Protein AF-A0AA89AII4-F1 (afdb_monomer)

Solvent-accessible surface area (backbone atoms only — not comparable to full-atom values): 14229 Å² total; per-residue (Å²): 102,43,42,34,45,58,37,75,62,82,71,97,78,81,90,81,80,82,91,72,95,64,77,83,73,78,75,74,77,87,68,91,60,64,77,44,72,48,79,69,34,55,84,73,70,42,56,40,96,86,67,45,64,44,38,34,29,67,40,80,26,40,77,88,17,49,90,48,82,46,78,38,48,63,47,74,45,65,25,46,35,76,43,3,33,46,22,65,76,39,39,65,65,54,46,71,75,44,61,89,79,38,50,67,50,63,44,58,37,70,23,85,80,54,75,61,58,55,55,51,48,57,60,55,71,69,54,74,53,77,89,72,35,90,80,46,59,63,62,50,39,75,77,33,64,88,71,52,52,76,76,71,44,46,66,52,39,51,45,51,50,53,50,53,53,53,55,56,71,74,53,88,52,88,88,59,67,41,85,43,70,42,52,70,72,74,41,50,79,77,37,67,53,32,18,36,72,87,61,13,68,51,65,88,92,35,22,54,46,57,39,50,52,28,40,73,72,68,74,39,77,36,75,47,66,53,79,87,50,73,54,63,35,94,67,99

Foldseek 3Di:
DKEKAADDDPDPDPPDDDDDPDPPPPPRDPDPFDKDFDPCCVVVVDADLLRHGDIYGDDAYDDVCRVPIDIEAEEEQEDFACSLLVQVVCQVVVVVVDDPRYQYDYGGFNHDDDVLVVVVVVVCVPQDDPVRDVPCLSVCCVPDVVPDDPVRQVSLLVVVVVVVVVVVVVPDDQLDADDAELAPDTPLSVDPLCQDDDQHDDDPNDGNVRQCVCSSVVVHGHHDHDPVDSHHDHGD

Radius of gyration: 24.61 Å; Cα contacts (8 Å, |Δi|>4): 311; chains: 1; bounding box: 71×41×62 Å

InterPro domains:
  IPR004963 Pectinacetylesterase/NOTUM [PF03283] (27-74)
  IPR004963 Pectinacetylesterase/NOTUM [PF03283] (75-112)
  IPR004963 Pectinacetylesterase/NOTUM [PF03283] (122-235)
  IPR004963 Pectinacetylesterase/NOTUM [PTHR21562] (122-235)

Organism: NCBI:txid1293975

pLDDT: mean 78.33, std 16.73, range [32.94, 96.81]

Secondary structure (DSSP, 8-state):
-EEEE--B---S--------------------PPEEE-TTTGGGT---TTSPPPEEEE---BGGGTT--EEE-EEEEEEETHHHHHHHHTHHHHHHTS-TTSEEEEEEES----HHHHHHHHHHHTPPPGGG-TTSHHHHHHH-GGG--HHHHHHHHHHHHHHHHHHHHT---TT--EEE--B--S-GGGSHHHHSSSSS--BTTB-HHHHHHHHHTTS---EEE--S-SS-B---

Structure (mmCIF, N/CA/C/O backbone):
data_AF-A0AA89AII4-F1
#
_entry.id   AF-A0AA89AII4-F1
#
loop_
_atom_site.group_PDB
_atom_site.id
_atom_site.type_symbol
_atom_site.label_atom_id
_atom_site.label_alt_id
_atom_site.label_comp_id
_atom_site.label_asym_id
_atom_site.label_entity_id
_atom_site.label_seq_id
_atom_site.pdbx_PDB_ins_code
_atom_site.Cartn_x
_atom_site.Cartn_y
_atom_site.Cartn_z
_atom_site.occupancy
_atom_site.B_iso_or_equiv
_atom_site.auth_seq_id
_atom_site.auth_comp_id
_atom_site.auth_asym_id
_atom_site.auth_atom_id
_atom_site.pdbx_PDB_model_num
ATOM 1 N N . MET A 1 1 ? -5.845 -1.791 16.732 1.00 54.03 1 MET A N 1
ATOM 2 C CA . MET A 1 1 ? -6.069 -1.253 18.090 1.00 54.03 1 MET A CA 1
ATOM 3 C C . MET A 1 1 ? -7.560 -1.360 18.367 1.00 54.03 1 MET A C 1
ATOM 5 O O . MET A 1 1 ? -8.333 -1.111 17.454 1.00 54.03 1 MET A O 1
ATOM 9 N N . ILE A 1 2 ? -7.981 -1.795 19.556 1.00 59.47 2 ILE A N 1
ATOM 10 C CA . ILE A 1 2 ? -9.413 -1.839 19.917 1.00 59.47 2 ILE A CA 1
ATOM 11 C C . ILE A 1 2 ? -9.717 -0.599 20.759 1.00 59.47 2 ILE A C 1
ATOM 13 O O . ILE A 1 2 ? -8.983 -0.320 21.704 1.00 59.47 2 ILE A O 1
ATOM 17 N N . ARG A 1 3 ? -10.769 0.163 20.439 1.00 60.81 3 ARG A N 1
ATOM 18 C CA . ARG A 1 3 ? -11.169 1.332 21.246 1.00 60.81 3 ARG A CA 1
ATOM 19 C C . ARG A 1 3 ? -12.508 1.063 21.920 1.00 60.81 3 ARG A C 1
ATOM 21 O O . ARG A 1 3 ? -13.511 0.848 21.250 1.00 60.81 3 ARG A O 1
ATOM 28 N N . MET A 1 4 ? -12.519 1.090 23.245 1.00 63.78 4 MET A N 1
ATOM 29 C CA . MET A 1 4 ? -13.716 0.979 24.070 1.00 63.78 4 MET A CA 1
ATOM 30 C C . MET A 1 4 ? -14.056 2.350 24.642 1.00 63.78 4 MET A C 1
ATOM 32 O O . MET A 1 4 ? -13.222 2.961 25.310 1.00 63.78 4 MET A O 1
ATOM 36 N N . SER A 1 5 ? -15.255 2.841 24.346 1.00 61.94 5 SER A N 1
ATOM 37 C CA . SER A 1 5 ? -15.685 4.189 24.732 1.00 61.94 5 SER A CA 1
ATOM 38 C C . SER A 1 5 ? -16.737 4.164 25.831 1.00 61.94 5 SER A C 1
ATOM 40 O O . SER A 1 5 ? -17.567 3.252 25.899 1.00 61.94 5 SER A O 1
ATOM 42 N N . ARG A 1 6 ? -16.731 5.216 26.654 1.00 66.50 6 ARG A N 1
ATOM 43 C CA . ARG A 1 6 ? -17.695 5.417 27.731 1.00 66.50 6 ARG A CA 1
ATOM 44 C C . ARG A 1 6 ? -19.099 5.646 27.181 1.00 66.50 6 ARG A C 1
ATOM 46 O O . ARG A 1 6 ? -19.320 6.510 26.338 1.00 66.50 6 ARG A O 1
ATOM 53 N N . MET A 1 7 ? -20.064 4.910 27.725 1.00 57.38 7 MET A N 1
ATOM 54 C CA . MET A 1 7 ? -21.482 5.236 27.596 1.00 57.38 7 MET A CA 1
ATOM 55 C C . MET A 1 7 ? -21.937 6.055 28.800 1.00 57.38 7 MET A C 1
ATOM 57 O O . MET A 1 7 ? -21.691 5.678 29.949 1.00 57.38 7 MET A O 1
ATOM 61 N N . ILE A 1 8 ? -22.604 7.174 28.518 1.00 56.44 8 ILE A N 1
ATOM 62 C CA . ILE A 1 8 ? -23.250 8.036 29.506 1.00 56.44 8 ILE A CA 1
ATOM 63 C C . ILE A 1 8 ? -24.747 8.020 29.189 1.00 56.44 8 ILE A C 1
ATOM 65 O O . ILE A 1 8 ? -25.160 8.463 28.119 1.00 56.44 8 ILE A O 1
ATOM 69 N N . SER A 1 9 ? -25.551 7.469 30.101 1.00 45.78 9 SER A N 1
ATOM 70 C CA . SER A 1 9 ? -27.016 7.537 30.023 1.00 45.78 9 SER A CA 1
ATOM 71 C C . SER A 1 9 ? -27.452 8.976 30.333 1.00 45.78 9 SER A C 1
ATOM 73 O O . SER A 1 9 ? -27.008 9.514 31.355 1.00 45.78 9 SER A O 1
ATOM 75 N N . PRO A 1 10 ? -28.275 9.641 29.499 1.00 45.03 10 PRO A N 1
ATOM 76 C CA . PRO A 1 10 ? -28.891 10.896 29.898 1.00 45.03 10 PRO A CA 1
ATOM 77 C C . PRO A 1 10 ? -29.853 10.586 31.047 1.00 45.03 10 PRO A C 1
ATOM 79 O O . PRO A 1 10 ? -30.837 9.868 30.877 1.00 45.03 10 PRO A O 1
ATOM 82 N N . THR A 1 11 ? -29.545 11.082 32.243 1.00 39.62 11 THR A N 1
ATOM 83 C CA . THR A 1 11 ? -30.378 10.840 33.417 1.00 39.62 11 THR A CA 1
ATOM 84 C C . THR A 1 11 ? -31.777 11.421 33.210 1.00 39.62 11 THR A C 1
ATOM 86 O O . THR A 1 11 ? -31.970 12.525 32.697 1.00 39.62 11 THR A O 1
ATOM 89 N N . LEU A 1 12 ? -32.762 10.623 33.613 1.00 37.50 12 LEU A N 1
ATOM 90 C CA . LEU A 1 12 ? -34.201 10.857 33.590 1.00 37.50 12 LEU A CA 1
ATOM 91 C C . LEU A 1 12 ? -34.579 12.111 34.412 1.00 37.50 12 LEU A C 1
ATOM 93 O O . LEU A 1 12 ? -35.017 12.008 35.552 1.00 37.50 12 LEU A O 1
ATOM 97 N N . GLY A 1 13 ? -34.359 13.306 33.858 1.00 37.72 13 GLY A N 1
ATOM 98 C CA . GLY A 1 13 ? -34.607 14.583 34.546 1.00 37.72 13 GLY A CA 1
ATOM 99 C C . GLY A 1 13 ? -35.016 15.755 33.647 1.00 37.72 13 GLY A C 1
ATOM 100 O O . GLY A 1 13 ? -35.215 16.858 34.145 1.00 37.72 13 GLY A O 1
ATOM 101 N N . GLN A 1 14 ? -35.178 15.549 32.337 1.00 39.12 14 GLN A N 1
ATOM 102 C CA . GLN A 1 14 ? -35.632 16.580 31.392 1.00 39.12 14 GLN A CA 1
ATOM 103 C C . GLN A 1 14 ? -36.792 16.048 30.540 1.00 39.12 14 GLN A C 1
ATOM 105 O O . GLN A 1 14 ? -36.653 15.811 29.347 1.00 39.12 14 GLN A O 1
ATOM 110 N N . CYS A 1 15 ? -37.951 15.818 31.163 1.00 36.97 15 CYS A N 1
ATOM 111 C CA . CYS A 1 15 ? -39.157 15.342 30.469 1.00 36.97 15 CYS A CA 1
ATOM 112 C C . CYS A 1 15 ? -40.257 16.408 30.336 1.00 36.97 15 CYS A C 1
ATOM 114 O O . CYS A 1 15 ? -41.435 16.086 30.223 1.00 36.97 15 CYS A O 1
ATOM 116 N N . LEU A 1 16 ? -39.899 17.693 30.317 1.00 39.38 16 LEU A N 1
ATOM 117 C CA . LEU A 1 16 ? -40.853 18.767 30.035 1.00 39.38 16 LEU A CA 1
ATOM 118 C C . LEU A 1 16 ? -40.240 19.793 29.081 1.00 39.38 16 LEU A C 1
ATOM 120 O O . LEU A 1 16 ? -39.782 20.841 29.514 1.00 39.38 16 LEU A O 1
ATOM 124 N N . CYS A 1 17 ? -40.208 19.459 27.787 1.00 35.62 17 CYS A N 1
ATOM 125 C CA . CYS A 1 17 ? -40.693 20.328 26.703 1.00 35.62 17 CYS A CA 1
ATOM 126 C C . CYS A 1 17 ? -40.377 19.739 25.316 1.00 35.62 17 CYS A C 1
ATOM 128 O O . CYS A 1 17 ? -39.283 19.868 24.788 1.00 35.62 17 CYS A O 1
ATOM 130 N N . LYS A 1 18 ? -41.401 19.093 24.751 1.00 36.19 18 LYS A N 1
ATOM 131 C CA . LYS A 1 18 ? -41.869 19.172 23.357 1.00 36.19 18 LYS A CA 1
ATOM 132 C C . LYS A 1 18 ? -40.838 19.342 22.216 1.00 36.19 18 LYS A C 1
ATOM 134 O O . LYS A 1 18 ? -40.298 20.414 21.991 1.00 36.19 18 LYS A O 1
ATOM 139 N N . LEU A 1 19 ? -40.854 18.328 21.345 1.00 42.50 19 LEU A N 1
ATOM 140 C CA . LEU A 1 19 ? -41.038 18.476 19.893 1.00 42.50 19 LEU A CA 1
ATOM 141 C C . LEU A 1 19 ? -39.904 19.141 19.089 1.00 42.50 19 LEU A C 1
ATOM 143 O O . LEU A 1 19 ? -40.129 20.135 18.415 1.00 42.50 19 LEU A O 1
ATOM 147 N N . PHE A 1 20 ? -38.725 18.526 19.043 1.00 39.56 20 PHE A N 1
ATOM 148 C CA . PHE A 1 20 ? -37.855 18.612 17.866 1.00 39.56 20 PHE A CA 1
ATOM 149 C C . PHE A 1 20 ? -37.125 17.275 17.726 1.00 39.56 20 PHE A C 1
ATOM 151 O O . PHE A 1 20 ? -36.396 16.870 18.628 1.00 39.56 20 PHE A O 1
ATOM 158 N N . CYS A 1 21 ? -37.325 16.576 16.604 1.00 41.09 21 CYS A N 1
ATOM 159 C CA . CYS A 1 21 ? -36.449 15.494 16.154 1.00 41.09 21 CYS A CA 1
ATOM 160 C C . CYS A 1 21 ? -35.071 16.081 15.812 1.00 41.09 21 CYS A C 1
ATOM 162 O O . CYS A 1 21 ? -34.679 16.150 14.650 1.00 41.09 21 CYS A O 1
ATOM 164 N N . LEU A 1 22 ? -34.342 16.552 16.822 1.00 36.56 22 LEU A N 1
ATOM 165 C CA . LEU A 1 22 ? -32.918 16.773 16.706 1.00 36.56 22 LEU A CA 1
ATOM 166 C C . LEU A 1 22 ? -32.294 15.386 16.807 1.00 36.56 22 LEU A C 1
ATOM 168 O O . LEU A 1 22 ? -32.393 14.730 17.842 1.00 36.56 22 LEU A O 1
ATOM 172 N N . VAL A 1 23 ? -31.709 14.927 15.702 1.00 44.25 23 VAL A N 1
ATOM 173 C CA . VAL A 1 23 ? -30.738 13.834 15.692 1.00 44.25 23 VAL A CA 1
ATOM 174 C C . VAL A 1 23 ? -29.890 13.981 16.952 1.00 44.25 23 VAL A C 1
ATOM 176 O O . VAL A 1 23 ? -29.234 15.010 17.125 1.00 44.25 23 VAL A O 1
ATOM 179 N N . LEU A 1 24 ? -29.959 12.997 17.853 1.00 40.50 24 LEU A N 1
ATOM 180 C CA . LEU A 1 24 ? -29.038 12.887 18.974 1.00 40.50 24 LEU A CA 1
ATOM 181 C C . LEU A 1 24 ? -27.653 12.688 18.361 1.00 40.50 24 LEU A C 1
ATOM 183 O O . LEU A 1 24 ? -27.194 11.568 18.153 1.00 40.50 24 LEU A O 1
ATOM 187 N N . LEU A 1 25 ? -27.001 13.794 18.014 1.00 36.94 25 LEU A N 1
ATOM 188 C CA . LEU A 1 25 ? -25.566 13.839 17.865 1.00 36.94 25 LEU A CA 1
ATOM 189 C C . LEU A 1 25 ? -25.043 13.505 19.254 1.00 36.94 25 LEU A C 1
ATOM 191 O O . LEU A 1 25 ? -24.938 14.376 20.117 1.00 36.94 25 LEU A O 1
ATOM 195 N N . VAL A 1 26 ? -24.765 12.220 19.477 1.00 40.75 26 VAL A N 1
ATOM 196 C CA . VAL A 1 26 ? -23.847 11.794 20.523 1.00 40.75 26 VAL A CA 1
ATOM 197 C C . VAL A 1 26 ? -22.542 12.493 20.178 1.00 40.75 26 VAL A C 1
ATOM 199 O O . VAL A 1 26 ? -21.767 12.045 19.335 1.00 40.75 26 VAL A O 1
ATOM 202 N N . LYS A 1 27 ? -22.355 13.679 20.752 1.00 32.94 27 LYS A N 1
ATOM 203 C CA . LYS A 1 27 ? -21.089 14.382 20.715 1.00 32.94 27 LYS A CA 1
ATOM 204 C C . LYS A 1 27 ? -20.184 13.540 21.603 1.00 32.94 27 LYS A C 1
ATOM 206 O O . LYS A 1 27 ? -20.250 13.637 22.823 1.00 32.94 27 LYS A O 1
ATOM 211 N N . ALA A 1 28 ? -19.438 12.625 20.992 1.00 44.66 28 ALA A N 1
ATOM 212 C CA . ALA A 1 28 ? -18.358 11.950 21.681 1.00 44.66 28 ALA A CA 1
ATOM 213 C C . ALA A 1 28 ? -17.352 13.043 22.058 1.00 44.66 28 ALA A C 1
ATOM 215 O O . ALA A 1 28 ? -16.721 13.636 21.182 1.00 44.66 28 ALA A O 1
ATOM 216 N N . GLU A 1 29 ? -17.283 13.386 23.343 1.00 41.12 29 GLU A N 1
ATOM 217 C CA . GLU A 1 29 ? -16.149 14.134 23.873 1.00 41.12 29 GLU A CA 1
ATOM 218 C C . GLU A 1 29 ? -14.898 13.307 23.574 1.00 41.12 29 GLU A C 1
ATOM 220 O O . GLU A 1 29 ? -14.790 12.159 24.008 1.00 41.12 29 GLU A O 1
ATOM 225 N N . ASP A 1 30 ? -13.976 13.860 22.786 1.00 45.38 30 ASP A N 1
ATOM 226 C CA . ASP A 1 30 ? -12.679 13.237 22.533 1.00 45.38 30 ASP A CA 1
ATOM 227 C C . ASP A 1 30 ? -11.798 13.464 23.767 1.00 45.38 30 ASP A C 1
ATOM 229 O O . ASP A 1 30 ? -10.910 14.314 23.804 1.00 45.38 30 ASP A O 1
ATOM 233 N N . SER A 1 31 ? -12.124 12.756 24.847 1.00 56.16 31 SER A N 1
ATOM 234 C CA . SER A 1 31 ? -11.247 12.626 25.998 1.00 56.16 31 SER A CA 1
ATOM 235 C C . SER A 1 31 ? -10.065 11.745 25.585 1.00 56.16 31 SER A C 1
ATOM 237 O O . SER A 1 31 ? -10.226 10.663 25.013 1.00 56.16 31 SER A O 1
ATOM 239 N N . SER A 1 32 ? -8.842 12.212 25.842 1.00 63.03 32 SER A N 1
ATOM 240 C CA . SER A 1 32 ? -7.636 11.416 25.607 1.00 63.03 32 SER A CA 1
ATOM 241 C C . SER A 1 32 ? -7.615 10.234 26.581 1.00 63.03 32 SER A C 1
ATOM 243 O O . SER A 1 32 ? -7.208 10.376 27.731 1.00 63.03 32 SER A O 1
ATOM 245 N N . VAL A 1 33 ? -8.080 9.069 26.129 1.00 78.12 33 VAL A N 1
ATOM 246 C CA . VAL A 1 33 ? -8.038 7.810 26.885 1.00 78.12 33 VAL A CA 1
ATOM 247 C C . VAL A 1 33 ? -6.630 7.223 26.810 1.00 78.12 33 VAL A C 1
ATOM 249 O O . VAL A 1 33 ? -6.081 7.087 25.716 1.00 78.12 33 VAL A O 1
ATOM 252 N N . ASN A 1 34 ? -6.060 6.845 27.957 1.00 83.56 34 ASN A N 1
ATOM 253 C CA . ASN A 1 34 ? -4.750 6.197 27.995 1.00 83.56 34 ASN A CA 1
ATOM 254 C C . ASN A 1 34 ? -4.764 4.856 27.248 1.00 83.56 34 ASN A C 1
ATOM 256 O O . ASN A 1 34 ? -5.688 4.048 27.372 1.00 83.56 34 ASN A O 1
ATOM 260 N N . ILE A 1 35 ? -3.688 4.617 26.502 1.00 84.06 35 ILE A N 1
ATOM 261 C CA . ILE A 1 35 ? -3.432 3.350 25.829 1.00 84.06 35 ILE A CA 1
ATOM 262 C C . ILE A 1 35 ? -3.039 2.282 26.857 1.00 84.06 35 ILE A C 1
ATOM 264 O O . ILE A 1 35 ? -2.204 2.517 27.728 1.00 84.06 35 ILE A O 1
ATOM 268 N N . THR A 1 36 ? -3.637 1.099 26.752 1.00 89.25 36 THR A N 1
ATOM 269 C CA . THR A 1 36 ? -3.257 -0.089 27.521 1.00 89.25 36 THR A CA 1
ATOM 270 C C . THR A 1 36 ? -2.566 -1.069 26.585 1.00 89.25 36 THR A C 1
ATOM 272 O O . THR A 1 36 ? -3.164 -1.530 25.611 1.00 89.25 36 THR A O 1
ATOM 275 N N . ILE A 1 37 ? -1.295 -1.361 26.858 1.00 89.56 37 ILE A N 1
ATOM 276 C CA . ILE A 1 37 ? -0.501 -2.320 26.087 1.00 89.56 37 ILE A CA 1
ATOM 277 C C . ILE A 1 37 ? -0.871 -3.740 26.511 1.00 89.56 37 ILE A C 1
ATOM 279 O O . ILE A 1 37 ? -0.975 -4.028 27.701 1.00 89.56 37 ILE A O 1
ATOM 283 N N . VAL A 1 38 ? -1.049 -4.639 25.543 1.00 88.62 38 VAL A N 1
ATOM 284 C CA . VAL A 1 38 ? -1.237 -6.063 25.830 1.00 88.62 38 VAL A CA 1
ATOM 285 C C . VAL A 1 38 ? 0.131 -6.679 26.106 1.00 88.62 38 VAL A C 1
ATOM 287 O O . VAL A 1 38 ? 0.927 -6.919 25.194 1.00 88.62 38 VAL A O 1
ATOM 290 N N . GLU A 1 39 ? 0.419 -6.904 27.383 1.00 87.88 39 GLU A N 1
ATOM 291 C CA . GLU A 1 39 ? 1.671 -7.514 27.823 1.00 87.88 39 GLU A CA 1
ATOM 292 C C . GLU A 1 39 ? 1.860 -8.914 27.215 1.00 87.88 39 GLU A C 1
ATOM 294 O O . GLU A 1 39 ? 0.902 -9.640 26.955 1.00 87.88 39 GLU A O 1
ATOM 299 N N . ASN A 1 40 ? 3.117 -9.297 26.973 1.00 85.00 40 ASN A N 1
ATOM 300 C CA . ASN A 1 40 ? 3.534 -10.593 26.413 1.00 85.00 40 ASN A CA 1
ATOM 301 C C . ASN A 1 40 ? 3.056 -10.923 24.985 1.00 85.00 40 ASN A C 1
ATOM 303 O O . ASN A 1 40 ? 3.507 -11.916 24.416 1.00 85.00 40 ASN A O 1
ATOM 307 N N . ALA A 1 41 ? 2.237 -10.084 24.345 1.00 83.81 41 ALA A N 1
ATOM 308 C CA . ALA A 1 41 ? 1.764 -10.331 22.982 1.00 83.81 41 ALA A CA 1
ATOM 309 C C . ALA A 1 41 ? 2.911 -10.397 21.953 1.00 83.81 41 ALA A C 1
ATOM 311 O O . ALA A 1 41 ? 2.932 -11.277 21.091 1.00 83.81 41 ALA A O 1
ATOM 312 N N . VAL A 1 42 ? 3.927 -9.541 22.102 1.00 82.38 42 VAL A N 1
ATOM 313 C CA . VAL A 1 42 ? 5.117 -9.555 21.232 1.00 82.38 42 VAL A CA 1
ATOM 314 C C . VAL A 1 42 ? 5.904 -10.860 21.374 1.00 82.38 42 VAL A C 1
ATOM 316 O O . VAL A 1 42 ? 6.369 -11.397 20.373 1.00 82.38 42 VAL A O 1
ATOM 319 N N . ALA A 1 43 ? 5.997 -11.420 22.587 1.00 82.19 43 ALA A N 1
ATOM 320 C CA . ALA A 1 43 ? 6.658 -12.708 22.815 1.00 82.19 43 ALA A CA 1
ATOM 321 C C . ALA A 1 43 ? 5.931 -13.865 22.107 1.00 82.19 43 ALA A C 1
ATOM 323 O O . ALA A 1 43 ? 6.555 -14.854 21.737 1.00 82.19 43 ALA A O 1
ATOM 324 N N . THR A 1 44 ? 4.625 -13.717 21.863 1.00 81.62 44 THR A N 1
ATOM 325 C CA . THR A 1 44 ? 3.818 -14.656 21.066 1.00 81.62 44 THR A CA 1
ATOM 326 C C . THR A 1 44 ? 3.807 -14.345 19.562 1.00 81.62 44 THR A C 1
ATOM 328 O O . THR A 1 44 ? 3.119 -15.019 18.802 1.00 81.62 44 THR A O 1
ATOM 331 N N . GLY A 1 45 ? 4.563 -13.334 19.116 1.00 76.62 45 GLY A N 1
ATOM 332 C CA . GLY A 1 45 ? 4.665 -12.918 17.712 1.00 76.62 45 GLY A CA 1
ATOM 333 C C . GLY A 1 45 ? 3.561 -11.966 17.234 1.00 76.62 45 GLY A C 1
ATOM 334 O O . GLY A 1 45 ? 3.531 -11.612 16.057 1.00 76.62 45 GLY A O 1
ATOM 335 N N . ALA A 1 46 ? 2.663 -11.524 18.117 1.00 77.25 46 ALA A N 1
ATOM 336 C CA . ALA A 1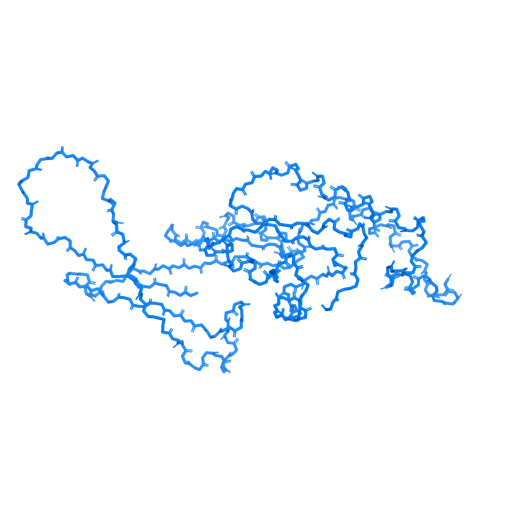 46 ? 1.606 -10.578 17.776 1.00 77.25 46 ALA A CA 1
ATOM 337 C C . ALA A 1 46 ? 2.117 -9.130 17.872 1.00 77.25 46 ALA A C 1
ATOM 339 O O . ALA A 1 46 ? 2.417 -8.636 18.960 1.00 77.25 46 ALA A O 1
ATOM 340 N N . VAL A 1 47 ? 2.183 -8.445 16.728 1.00 76.62 47 VAL A N 1
ATOM 341 C CA . VAL A 1 47 ? 2.592 -7.036 16.596 1.00 76.62 47 VAL A CA 1
ATOM 342 C C . VAL A 1 47 ? 1.646 -6.272 15.667 1.00 76.62 47 VAL A C 1
ATOM 344 O O . VAL A 1 47 ? 0.988 -6.855 14.805 1.00 76.62 47 VAL A O 1
ATOM 347 N N . CYS A 1 48 ? 1.570 -4.954 15.843 1.00 74.19 48 CYS A N 1
ATOM 348 C CA . CYS A 1 48 ? 0.916 -4.041 14.911 1.00 74.19 48 CYS A CA 1
ATOM 349 C C . CYS A 1 48 ? 1.711 -3.931 13.597 1.00 74.19 48 CYS A C 1
ATOM 351 O O . CYS A 1 48 ? 2.865 -4.345 13.504 1.00 74.19 48 CYS A O 1
ATOM 353 N N . LEU A 1 49 ? 1.112 -3.315 12.572 1.00 65.19 49 LEU A N 1
ATOM 354 C CA . LEU A 1 49 ? 1.751 -3.122 11.258 1.00 65.19 49 LEU A CA 1
ATOM 355 C C . LEU A 1 49 ? 3.026 -2.263 11.307 1.00 65.19 49 LEU A C 1
ATOM 357 O O . LEU A 1 49 ? 3.821 -2.306 10.374 1.00 65.19 49 LEU A O 1
ATOM 361 N N . ASP A 1 50 ? 3.218 -1.472 12.360 1.00 67.12 50 ASP A N 1
ATOM 362 C CA . ASP A 1 50 ? 4.427 -0.682 12.618 1.00 67.12 50 ASP A CA 1
ATOM 363 C C . ASP A 1 50 ? 5.427 -1.394 13.551 1.00 67.12 50 ASP A C 1
ATOM 365 O O . ASP A 1 50 ? 6.419 -0.798 13.962 1.00 67.12 50 ASP A O 1
ATOM 369 N N . GLY A 1 51 ? 5.167 -2.658 13.899 1.00 71.25 51 GLY A N 1
ATOM 370 C CA . GLY A 1 51 ? 5.990 -3.463 14.801 1.00 71.25 51 GLY A CA 1
ATOM 371 C C . GLY A 1 51 ? 5.759 -3.196 16.291 1.00 71.25 51 GLY A C 1
ATOM 372 O O . GLY A 1 51 ? 6.374 -3.864 17.122 1.00 71.25 51 GLY A O 1
ATOM 373 N N . THR A 1 52 ? 4.884 -2.257 16.663 1.00 80.06 52 THR A N 1
ATOM 374 C CA . THR A 1 52 ? 4.582 -1.981 18.075 1.00 80.06 52 THR A CA 1
ATOM 375 C C . THR A 1 52 ? 3.692 -3.071 18.695 1.00 80.06 52 THR A C 1
ATOM 377 O O . THR A 1 52 ? 2.982 -3.777 17.972 1.00 80.06 52 THR A O 1
ATOM 380 N N . PRO A 1 53 ? 3.698 -3.248 20.032 1.00 85.75 53 PRO A N 1
ATOM 381 C CA . PRO A 1 53 ? 2.785 -4.173 20.696 1.00 85.75 53 PRO A CA 1
ATOM 382 C C . PRO A 1 53 ? 1.307 -3.845 20.415 1.00 85.75 53 PRO A C 1
ATOM 384 O O . PRO A 1 53 ? 0.944 -2.668 20.322 1.00 85.75 53 PRO A O 1
ATOM 387 N N . PRO A 1 54 ? 0.420 -4.852 20.334 1.00 84.56 54 PRO A N 1
ATOM 388 C CA . PRO A 1 54 ? -1.010 -4.603 20.277 1.00 84.56 54 PRO A CA 1
ATOM 389 C C . PRO A 1 54 ? -1.485 -3.926 21.564 1.00 84.56 54 PRO A C 1
ATOM 391 O O . PRO A 1 54 ? -0.984 -4.175 22.662 1.00 84.56 54 PRO A O 1
ATOM 394 N N . ALA A 1 55 ? -2.477 -3.058 21.413 1.00 86.62 55 ALA A N 1
ATOM 395 C CA . ALA A 1 55 ? -2.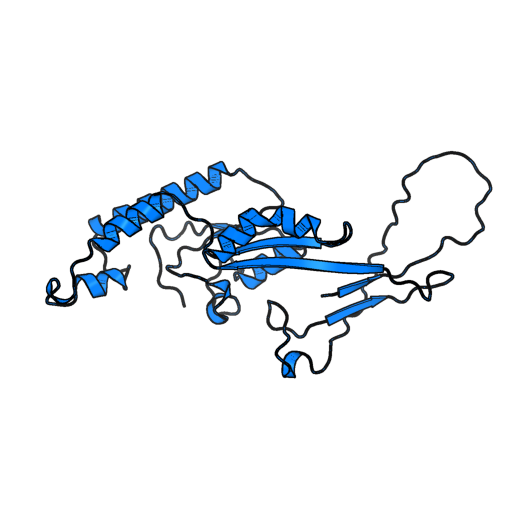980 -2.228 22.490 1.00 86.62 55 ALA A CA 1
ATOM 396 C C . ALA A 1 55 ? -4.462 -1.897 22.302 1.00 86.62 55 ALA A C 1
ATOM 398 O O . ALA A 1 55 ? -5.008 -1.982 21.190 1.00 86.62 55 ALA A O 1
ATOM 399 N N . TYR A 1 56 ? -5.099 -1.483 23.392 1.00 84.94 56 TYR A N 1
ATOM 400 C CA . TYR A 1 56 ? -6.472 -1.004 23.395 1.00 84.94 56 TYR A CA 1
ATOM 401 C C . TYR A 1 56 ? -6.625 0.268 24.225 1.00 84.94 56 TYR A C 1
ATOM 403 O O . TYR A 1 56 ? -5.853 0.540 25.140 1.00 84.94 56 TYR A O 1
ATOM 411 N N . HIS A 1 57 ? -7.630 1.065 23.886 1.00 83.56 57 HIS A N 1
ATOM 412 C CA . HIS A 1 57 ? -8.072 2.191 24.704 1.00 83.56 57 HIS A CA 1
ATOM 413 C C . HIS A 1 57 ? -9.306 1.735 25.475 1.00 83.56 57 HIS A C 1
ATOM 415 O O . HIS A 1 57 ? -10.224 1.186 24.863 1.00 83.56 57 HIS A O 1
ATOM 421 N N . PHE A 1 58 ? -9.338 1.956 26.788 1.00 84.75 58 PHE A N 1
ATOM 422 C CA . PHE A 1 58 ? -10.473 1.581 27.627 1.00 84.75 58 PHE A CA 1
ATOM 423 C C . PHE A 1 58 ? -10.957 2.760 28.457 1.00 84.75 58 PHE A C 1
ATOM 425 O O . PHE A 1 58 ? -10.265 3.215 29.365 1.00 84.75 58 PHE A O 1
ATOM 432 N N . ASP A 1 59 ? -12.157 3.234 28.137 1.00 83.19 59 ASP A N 1
ATOM 433 C CA . ASP A 1 59 ? -12.851 4.265 28.897 1.00 83.19 59 ASP A CA 1
ATOM 434 C C . ASP A 1 59 ? -14.077 3.672 29.598 1.00 83.19 59 ASP A C 1
ATOM 436 O O . ASP A 1 59 ? -14.985 3.131 28.958 1.00 83.19 59 ASP A O 1
ATOM 440 N N . LYS A 1 60 ? -14.082 3.729 30.932 1.00 81.88 60 LYS A N 1
ATOM 441 C CA . LYS A 1 60 ? -15.074 3.029 31.750 1.00 81.88 60 LYS A CA 1
ATOM 442 C C . LYS A 1 60 ? -16.422 3.757 31.711 1.00 81.88 60 LYS A C 1
ATOM 444 O O . LYS A 1 60 ? -16.514 4.951 31.997 1.00 81.88 60 LYS A O 1
ATOM 449 N N . GLY A 1 61 ? -17.483 3.001 31.420 1.00 78.81 61 GLY A N 1
ATOM 450 C CA . GLY A 1 61 ? -18.878 3.447 31.492 1.00 78.81 61 GLY A CA 1
ATOM 451 C C . GLY A 1 61 ? -19.273 4.025 32.858 1.00 78.81 61 GLY A C 1
ATOM 452 O O . GLY A 1 61 ? -18.670 3.698 33.882 1.00 78.81 61 GLY A O 1
ATOM 453 N N . ALA A 1 62 ? -20.314 4.864 32.894 1.00 79.19 62 ALA A N 1
ATOM 454 C CA . ALA A 1 62 ? -20.881 5.389 34.142 1.00 79.19 62 ALA A CA 1
ATOM 455 C C . ALA A 1 62 ? -22.418 5.348 34.149 1.00 79.19 62 ALA A C 1
ATOM 457 O O . ALA A 1 62 ? -23.049 5.291 33.093 1.00 79.19 62 ALA A O 1
ATOM 458 N N . GLY A 1 63 ? -23.015 5.390 35.346 1.00 84.94 63 GLY A N 1
ATOM 459 C CA . GLY A 1 63 ? -24.464 5.244 35.527 1.00 84.94 63 GLY A CA 1
ATOM 460 C C . GLY A 1 63 ? -24.957 3.900 34.987 1.00 84.94 63 GLY A C 1
ATOM 461 O O . GLY A 1 63 ? -24.287 2.882 35.159 1.00 84.94 63 GLY A O 1
ATOM 462 N N . ASP A 1 64 ? -26.073 3.911 34.261 1.00 78.56 64 ASP A N 1
ATOM 463 C CA . ASP A 1 64 ? -26.648 2.708 33.633 1.00 78.56 64 ASP A CA 1
ATOM 464 C C . ASP A 1 64 ? -25.711 2.065 32.592 1.00 78.56 64 ASP A C 1
ATOM 466 O O . ASP A 1 64 ? -25.831 0.885 32.269 1.00 78.56 64 ASP A O 1
ATOM 470 N N . GLY A 1 65 ? -24.741 2.829 32.075 1.00 73.12 65 GLY A N 1
ATOM 471 C CA . GLY A 1 65 ? -23.725 2.356 31.138 1.00 73.12 65 GLY A CA 1
ATOM 472 C C . GLY A 1 65 ? -22.516 1.686 31.796 1.00 73.12 65 GLY A C 1
ATOM 473 O O . GLY A 1 65 ? -21.609 1.280 31.078 1.00 73.12 65 GLY A O 1
ATOM 474 N N . ALA A 1 66 ? -22.457 1.568 33.130 1.00 81.62 66 ALA A N 1
ATOM 475 C CA . ALA A 1 66 ? -21.270 1.083 33.849 1.00 81.62 66 ALA A CA 1
ATOM 476 C C . ALA A 1 66 ? -20.842 -0.352 33.488 1.00 81.62 66 ALA A C 1
ATOM 478 O O . ALA A 1 66 ? -19.655 -0.667 33.563 1.00 81.62 66 ALA A O 1
ATOM 479 N N . ASN A 1 67 ? -21.796 -1.192 33.073 1.00 79.62 67 ASN 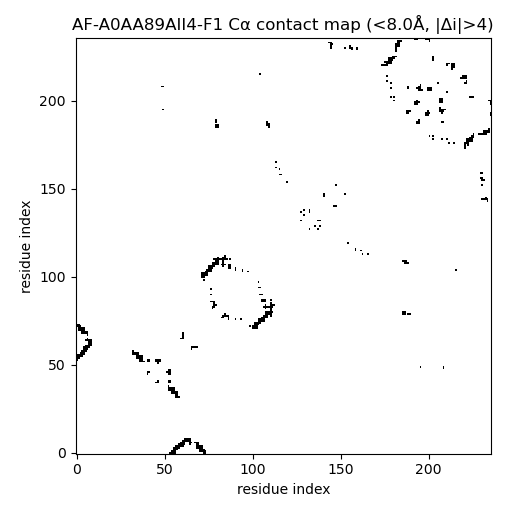A N 1
ATOM 480 C CA . ASN A 1 67 ? -21.566 -2.584 32.667 1.00 79.62 67 ASN A CA 1
ATOM 481 C C . ASN A 1 67 ? -21.755 -2.808 31.158 1.00 79.62 67 ASN A C 1
ATOM 483 O O . ASN A 1 67 ? -21.800 -3.949 30.700 1.00 79.62 67 ASN A O 1
ATOM 487 N N . SER A 1 68 ? -21.868 -1.728 30.387 1.00 74.31 68 SER A N 1
ATOM 488 C CA . SER A 1 68 ? -22.125 -1.766 28.951 1.00 74.31 68 SER A CA 1
ATOM 489 C C . SER A 1 68 ? -20.889 -1.275 28.196 1.00 74.31 68 SER A C 1
ATOM 491 O O . SER A 1 68 ? -20.201 -0.356 28.637 1.00 74.31 68 SER A O 1
ATOM 493 N N . TRP A 1 69 ? -20.607 -1.876 27.039 1.00 73.44 69 TRP A N 1
ATOM 494 C CA . TRP A 1 69 ? -19.356 -1.669 26.308 1.00 73.44 69 TRP A CA 1
ATOM 495 C C . TRP A 1 69 ? -19.652 -1.196 24.885 1.00 73.44 69 TRP A C 1
ATOM 497 O O . TRP A 1 69 ? -20.375 -1.870 24.153 1.00 73.44 69 TRP A O 1
ATOM 507 N N . LEU A 1 70 ? -19.079 -0.062 24.474 1.00 71.62 70 LEU A N 1
ATOM 508 C CA . LEU A 1 70 ? -19.064 0.345 23.070 1.00 71.62 70 LEU A CA 1
ATOM 509 C C . LEU A 1 70 ? -17.719 -0.054 22.470 1.00 71.62 70 LEU A C 1
ATOM 511 O O . LEU A 1 70 ? -16.708 0.586 22.750 1.00 71.62 70 LEU A O 1
ATOM 515 N N . VAL A 1 71 ? -17.709 -1.122 21.674 1.00 76.69 71 VAL A N 1
ATOM 516 C CA . VAL A 1 71 ? -16.494 -1.635 21.031 1.00 76.69 71 VAL A CA 1
ATOM 517 C C . VAL A 1 71 ? -16.369 -1.047 19.630 1.00 76.69 71 VAL A C 1
ATOM 519 O O . VAL A 1 71 ? -17.191 -1.316 18.756 1.00 76.69 71 VAL A O 1
ATOM 522 N N . HIS A 1 72 ? -15.311 -0.275 19.402 1.00 76.94 72 HIS A N 1
ATOM 523 C CA . HIS A 1 72 ? -14.909 0.163 18.073 1.00 76.94 72 HIS A CA 1
ATOM 524 C C . HIS A 1 72 ? -13.920 -0.840 17.491 1.00 76.94 72 HIS A C 1
ATOM 526 O O . HIS A 1 72 ? -12.795 -0.991 17.980 1.00 76.94 72 HIS A O 1
ATOM 532 N N . LEU A 1 73 ? -14.367 -1.527 16.443 1.00 81.75 73 LEU A N 1
ATOM 533 C CA . LEU A 1 73 ? -13.547 -2.444 15.668 1.00 81.75 73 LEU A CA 1
ATOM 534 C C . LEU A 1 73 ? -12.896 -1.699 14.505 1.00 81.75 73 LEU A C 1
ATOM 536 O O . LEU A 1 73 ? -13.526 -0.895 13.818 1.00 81.75 73 LEU A O 1
ATOM 540 N N . GLU A 1 74 ? -11.625 -1.993 14.283 1.00 87.12 74 GLU A N 1
ATOM 541 C CA . GLU A 1 74 ? -10.828 -1.448 13.194 1.00 87.12 74 GLU A CA 1
ATOM 542 C C . GLU A 1 74 ? -10.280 -2.620 12.373 1.00 87.12 74 GLU A C 1
ATOM 544 O O . GLU A 1 74 ? -9.640 -3.512 12.932 1.00 87.12 74 GLU A O 1
ATOM 549 N N . ALA A 1 75 ? -10.521 -2.623 11.064 1.00 90.44 75 ALA A N 1
ATOM 550 C CA . ALA A 1 75 ? -10.079 -3.669 10.153 1.00 90.44 75 ALA A CA 1
ATOM 551 C C . ALA A 1 75 ? -9.403 -3.099 8.898 1.00 90.44 75 ALA A C 1
ATOM 553 O O . ALA A 1 75 ? -9.896 -2.165 8.259 1.00 90.44 75 ALA A O 1
ATOM 554 N N . LEU A 1 76 ? -8.292 -3.729 8.513 1.00 93.12 76 LEU A N 1
ATOM 555 C CA . LEU A 1 76 ? -7.586 -3.478 7.264 1.00 93.12 76 LEU A CA 1
ATOM 556 C C . LEU A 1 76 ? -7.522 -4.774 6.452 1.00 93.12 76 LEU A C 1
ATOM 558 O O . LEU A 1 76 ? -6.892 -5.733 6.892 1.00 93.12 76 LEU A O 1
ATOM 562 N N . LEU A 1 77 ? -8.113 -4.784 5.258 1.00 95.25 77 LEU A N 1
ATOM 563 C CA . LEU A 1 77 ? -7.855 -5.830 4.269 1.00 95.25 77 LEU A CA 1
ATOM 564 C C . LEU A 1 77 ? -6.648 -5.425 3.425 1.00 95.25 77 LEU A C 1
ATOM 566 O O . LEU A 1 77 ? -6.653 -4.371 2.792 1.00 95.25 77 LEU A O 1
ATOM 570 N N . THR A 1 78 ? -5.602 -6.239 3.422 1.00 95.12 78 THR A N 1
ATOM 571 C CA . THR A 1 78 ? -4.406 -5.972 2.624 1.00 95.12 78 THR A CA 1
ATOM 572 C C . THR A 1 78 ? -3.846 -7.252 2.035 1.00 95.12 78 THR A C 1
ATOM 574 O O . THR A 1 78 ? -4.036 -8.338 2.583 1.00 95.12 78 THR A O 1
ATOM 577 N N . GLY A 1 79 ? -3.125 -7.120 0.928 1.00 94.31 79 GLY A N 1
ATOM 578 C CA . GLY A 1 79 ? -2.423 -8.225 0.302 1.00 94.31 79 GLY A CA 1
ATOM 579 C C . GLY A 1 79 ? -1.398 -7.744 -0.711 1.00 94.31 79 GLY A C 1
ATOM 580 O O . GLY A 1 79 ? -1.476 -6.618 -1.208 1.00 94.31 79 GLY A O 1
ATOM 581 N N . CYS A 1 80 ? -0.451 -8.628 -1.023 1.00 94.62 80 CYS A N 1
ATOM 582 C CA . CYS A 1 80 ? 0.497 -8.424 -2.107 1.00 94.62 80 CYS A CA 1
ATOM 583 C C . CYS A 1 80 ? 0.058 -9.154 -3.383 1.00 94.62 80 CYS A C 1
ATOM 585 O O . CYS A 1 80 ? -0.463 -10.270 -3.308 1.00 94.62 80 CYS A O 1
ATOM 587 N N . SER A 1 81 ? 0.355 -8.586 -4.556 1.00 93.50 81 SER A N 1
ATOM 588 C CA . SER A 1 81 ? 0.288 -9.285 -5.844 1.00 93.50 81 SER A CA 1
ATOM 589 C C . SER A 1 81 ? -1.151 -9.701 -6.150 1.00 93.50 81 SER A C 1
ATOM 591 O O . SER A 1 81 ? -2.058 -8.872 -6.053 1.00 93.50 81 SER A O 1
ATOM 593 N N . ALA A 1 82 ? -1.401 -10.979 -6.436 1.00 93.56 82 ALA A N 1
ATOM 594 C CA . ALA A 1 82 ? -2.753 -11.524 -6.536 1.00 93.56 82 ALA A CA 1
ATOM 595 C C . ALA A 1 82 ? -3.608 -11.223 -5.287 1.00 93.56 82 ALA A C 1
ATOM 597 O O . ALA A 1 82 ? -4.790 -10.917 -5.416 1.00 93.56 82 ALA A O 1
ATOM 598 N N . GLY A 1 83 ? -3.016 -11.223 -4.087 1.00 95.00 83 GLY A N 1
ATOM 599 C CA . GLY A 1 83 ? -3.701 -10.826 -2.854 1.00 95.00 83 GLY A CA 1
ATOM 600 C C . GLY A 1 83 ? -4.011 -9.326 -2.779 1.00 95.00 83 GLY A C 1
ATOM 601 O O . GLY A 1 83 ? -5.014 -8.928 -2.187 1.00 95.00 83 GLY A O 1
ATOM 602 N N . GLY A 1 84 ? -3.192 -8.481 -3.410 1.00 94.69 84 GLY A N 1
ATOM 603 C CA . GLY A 1 84 ? -3.456 -7.045 -3.530 1.00 94.69 84 GLY A CA 1
ATOM 604 C C . GLY A 1 84 ? -4.632 -6.781 -4.464 1.00 94.69 84 GLY A C 1
ATOM 605 O O . GLY A 1 84 ? -5.550 -6.041 -4.114 1.00 94.69 84 GLY A O 1
ATOM 606 N N . LEU A 1 85 ? -4.670 -7.481 -5.601 1.00 94.25 85 LEU A N 1
ATOM 607 C CA . LEU A 1 85 ? -5.817 -7.450 -6.507 1.00 94.25 85 LEU A CA 1
ATOM 608 C C . LEU A 1 85 ? -7.085 -7.963 -5.810 1.00 94.25 85 LEU A C 1
ATOM 610 O O . LEU A 1 85 ? -8.126 -7.319 -5.888 1.00 94.25 85 LEU A O 1
ATOM 614 N N . ALA A 1 86 ? -6.995 -9.069 -5.068 1.00 94.88 86 ALA A N 1
ATOM 615 C CA . ALA A 1 86 ? -8.107 -9.580 -4.269 1.00 94.88 86 ALA A CA 1
ATOM 616 C C . ALA A 1 86 ? -8.592 -8.552 -3.231 1.00 94.88 86 ALA A C 1
ATOM 618 O O . ALA A 1 86 ? -9.795 -8.381 -3.059 1.00 94.88 86 ALA A O 1
ATOM 619 N N . SER A 1 87 ? -7.679 -7.807 -2.599 1.00 95.50 87 SER A N 1
ATOM 620 C CA . SER A 1 87 ? -8.036 -6.721 -1.675 1.00 95.50 87 SER A CA 1
ATOM 621 C C . SER A 1 87 ? -8.800 -5.591 -2.369 1.00 95.50 87 SER A C 1
ATOM 623 O O . SER A 1 87 ? -9.697 -5.016 -1.763 1.00 95.50 87 SER A O 1
ATOM 625 N N . ILE A 1 88 ? -8.493 -5.291 -3.638 1.00 93.06 88 ILE A N 1
ATOM 626 C CA . ILE A 1 88 ? -9.272 -4.337 -4.446 1.00 93.06 88 ILE A CA 1
ATOM 627 C C . ILE A 1 88 ? -10.665 -4.907 -4.735 1.00 93.06 88 ILE A C 1
ATOM 629 O O . ILE A 1 88 ? -11.662 -4.226 -4.516 1.00 93.06 88 ILE A O 1
ATOM 633 N N . LEU A 1 89 ? -10.733 -6.148 -5.219 1.00 95.50 89 LEU A N 1
ATOM 634 C CA . LEU A 1 89 ? -11.970 -6.768 -5.705 1.00 95.50 89 LEU A CA 1
ATOM 635 C C . LEU A 1 89 ? -12.964 -7.121 -4.592 1.00 95.50 89 LEU A C 1
ATOM 637 O O . LEU A 1 89 ? -14.166 -7.155 -4.836 1.00 95.50 89 LEU A O 1
ATOM 641 N N . HIS A 1 90 ? -12.477 -7.396 -3.383 1.00 96.69 90 HIS A N 1
ATOM 642 C CA . HIS A 1 90 ? -13.297 -7.863 -2.265 1.00 96.69 90 HIS A CA 1
ATOM 643 C C . HIS A 1 90 ? -13.421 -6.848 -1.128 1.00 96.69 90 HIS A C 1
ATOM 645 O O . HIS A 1 90 ? -13.939 -7.204 -0.072 1.00 96.69 90 HIS A O 1
ATOM 651 N N . CYS A 1 91 ? -12.969 -5.603 -1.315 1.00 95.44 91 CYS A N 1
ATOM 652 C CA . CYS A 1 91 ? -13.011 -4.600 -0.252 1.00 95.44 91 CYS A CA 1
ATOM 653 C C . CYS A 1 91 ? -14.435 -4.354 0.269 1.00 95.44 91 CYS A C 1
ATOM 655 O O . CYS A 1 91 ? -14.654 -4.358 1.480 1.00 95.44 91 CYS A O 1
ATOM 657 N N . ASP A 1 92 ? -15.403 -4.209 -0.640 1.00 95.38 92 ASP A N 1
ATOM 658 C CA . ASP A 1 92 ? -16.802 -3.955 -0.281 1.00 95.38 92 ASP A CA 1
ATOM 659 C C . ASP A 1 92 ? -17.432 -5.186 0.386 1.00 95.38 92 ASP A C 1
ATOM 661 O O . ASP A 1 92 ? -17.987 -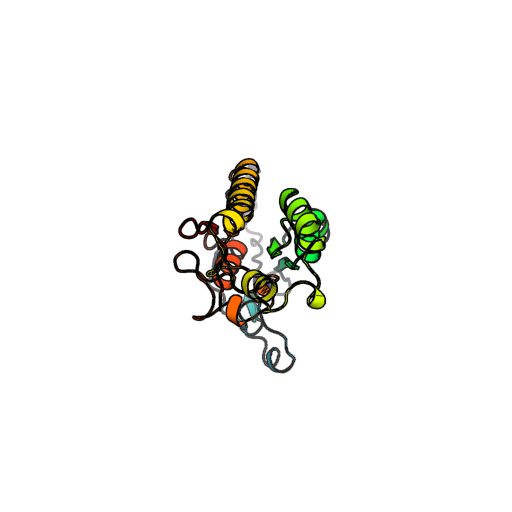5.082 1.476 1.00 95.38 92 ASP A O 1
ATOM 665 N N . ASN A 1 93 ? -17.211 -6.386 -0.165 1.00 96.81 93 ASN A N 1
ATOM 666 C CA . ASN A 1 93 ? -17.659 -7.631 0.472 1.00 96.81 93 ASN A CA 1
ATOM 667 C C . ASN A 1 93 ? -17.076 -7.786 1.887 1.00 96.81 93 ASN A C 1
ATOM 669 O O . ASN A 1 93 ? -17.762 -8.231 2.800 1.00 96.81 93 ASN A O 1
ATOM 673 N N . PHE A 1 94 ? -15.808 -7.419 2.090 1.00 95.56 94 PHE A N 1
ATOM 674 C CA . PHE A 1 94 ? -15.179 -7.449 3.407 1.00 95.56 94 PHE A CA 1
ATOM 675 C C . PHE A 1 94 ? -15.774 -6.403 4.360 1.00 95.56 94 PHE A C 1
ATOM 677 O O . PHE A 1 94 ? -15.943 -6.686 5.546 1.00 95.56 94 PHE A O 1
ATOM 684 N N . ARG A 1 95 ? -16.133 -5.214 3.857 1.00 93.69 95 ARG A N 1
ATOM 685 C CA . ARG A 1 95 ? -16.850 -4.188 4.628 1.00 93.69 95 ARG A CA 1
ATOM 686 C C . ARG A 1 95 ? -18.202 -4.694 5.122 1.00 93.69 95 ARG A C 1
ATOM 688 O O . ARG A 1 95 ? -18.539 -4.399 6.271 1.00 93.69 95 ARG A O 1
ATOM 695 N N . ASP A 1 96 ? -18.917 -5.447 4.293 1.00 96.06 96 ASP A N 1
ATOM 696 C CA . ASP A 1 96 ? -20.250 -5.985 4.590 1.00 96.06 96 ASP A CA 1
ATOM 697 C C . ASP A 1 96 ? -20.230 -7.101 5.644 1.00 96.06 96 ASP A C 1
ATOM 699 O O . ASP A 1 96 ? -21.211 -7.306 6.357 1.00 96.06 96 ASP A O 1
ATOM 703 N N . LEU A 1 97 ? -19.097 -7.793 5.803 1.00 93.62 97 LEU A N 1
ATOM 704 C CA . LEU A 1 97 ? -18.897 -8.776 6.876 1.00 93.62 97 LEU A CA 1
ATOM 705 C C . LEU A 1 97 ? -18.672 -8.127 8.248 1.00 93.62 97 LEU A C 1
ATOM 707 O O . LEU A 1 97 ? -18.727 -8.808 9.273 1.00 93.62 97 LEU A O 1
ATOM 711 N N . MET A 1 98 ? -18.385 -6.826 8.280 1.00 91.31 98 MET A N 1
ATOM 712 C CA . MET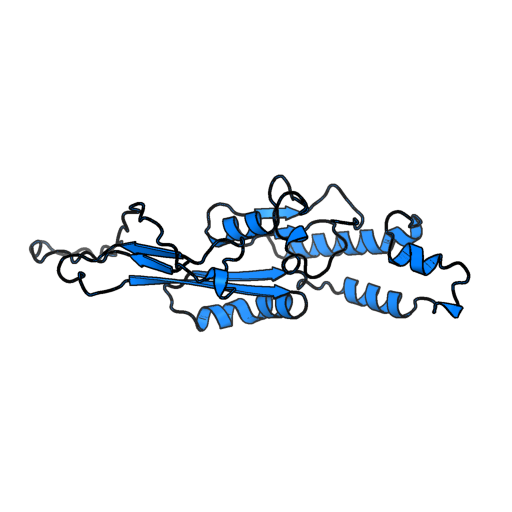 A 1 98 ? -18.038 -6.101 9.495 1.00 91.31 98 MET A CA 1
ATOM 713 C C . MET A 1 98 ? -19.223 -5.276 10.011 1.00 91.31 98 MET A C 1
ATOM 715 O O . MET A 1 98 ? -20.002 -4.745 9.219 1.00 91.31 98 MET A O 1
ATOM 719 N N . PRO A 1 99 ? -19.341 -5.066 11.337 1.00 90.12 99 PRO A N 1
ATOM 720 C CA . PRO A 1 99 ? -20.369 -4.191 11.896 1.00 90.12 99 PRO A CA 1
ATOM 721 C C . PRO A 1 99 ? -20.355 -2.790 11.271 1.00 90.12 99 PRO A C 1
ATOM 723 O O . PRO A 1 99 ? -19.299 -2.252 10.928 1.00 90.12 99 PRO A O 1
ATOM 726 N N . ALA A 1 100 ? -21.518 -2.142 11.180 1.00 86.81 100 ALA A N 1
ATOM 727 C CA . ALA A 1 100 ? -21.631 -0.795 10.609 1.00 86.81 100 ALA A CA 1
ATOM 728 C C . ALA A 1 100 ? -20.747 0.239 11.335 1.00 86.81 100 ALA A C 1
ATOM 730 O O . ALA A 1 100 ? -20.218 1.152 10.707 1.00 86.81 100 ALA A O 1
ATOM 731 N N . THR A 1 101 ? -20.520 0.055 12.636 1.00 83.25 101 THR A N 1
ATOM 732 C CA . THR A 1 101 ? -19.652 0.905 13.465 1.00 83.25 101 THR A CA 1
ATOM 733 C C . THR A 1 101 ? -18.158 0.631 13.285 1.00 83.25 101 THR A C 1
ATOM 735 O O . THR A 1 101 ? -17.339 1.405 13.779 1.00 83.25 101 THR A O 1
ATOM 738 N N . ALA A 1 102 ? -17.781 -0.449 12.594 1.00 88.00 102 ALA A N 1
ATOM 739 C CA . ALA A 1 102 ? -16.387 -0.783 12.358 1.00 88.00 102 ALA A CA 1
ATOM 740 C C . ALA A 1 102 ? -15.769 0.133 11.294 1.00 88.00 102 ALA A C 1
ATOM 742 O O . ALA A 1 102 ? -16.350 0.377 10.232 1.00 88.00 102 ALA A O 1
ATOM 743 N N . ARG A 1 103 ? -14.546 0.593 11.557 1.00 89.50 103 ARG A N 1
ATOM 744 C CA . ARG A 1 103 ? -13.700 1.239 10.554 1.00 89.50 103 ARG A CA 1
ATOM 745 C C . ARG A 1 103 ? -13.092 0.149 9.686 1.00 89.50 103 ARG A C 1
ATOM 747 O O . ARG A 1 103 ? -12.276 -0.625 10.173 1.00 89.50 103 ARG A O 1
ATOM 754 N N . VAL A 1 104 ? -13.447 0.121 8.407 1.00 93.44 104 VAL A N 1
ATOM 755 C CA . VAL A 1 104 ? -12.870 -0.816 7.437 1.00 93.44 104 VAL A CA 1
ATOM 756 C C . VAL A 1 104 ? -12.183 -0.037 6.331 1.00 93.44 104 VAL A C 1
ATOM 758 O O . VAL A 1 104 ? -12.761 0.890 5.763 1.00 93.44 104 VAL A O 1
ATOM 761 N N . LYS A 1 105 ? -10.942 -0.410 6.034 1.00 94.81 105 LYS A N 1
ATOM 762 C CA . LYS A 1 105 ? -10.176 0.105 4.899 1.00 94.81 105 LYS A CA 1
ATOM 763 C C . LYS A 1 105 ? -9.478 -1.041 4.185 1.00 94.81 105 LYS A C 1
ATOM 765 O O . LYS A 1 105 ? -9.276 -2.102 4.770 1.00 94.81 105 LYS A O 1
ATOM 770 N N . CYS A 1 106 ? -9.084 -0.809 2.938 1.00 96.00 106 CYS A N 1
ATOM 771 C CA . CYS A 1 106 ? -8.366 -1.798 2.146 1.00 96.00 106 CYS A CA 1
ATOM 772 C C . CYS A 1 106 ? -7.135 -1.185 1.484 1.00 96.00 106 CYS A C 1
ATOM 774 O O . CYS A 1 106 ? -7.183 -0.051 1.007 1.00 96.00 106 CYS A O 1
ATOM 776 N N . ALA A 1 107 ? -6.041 -1.937 1.445 1.00 95.56 107 ALA A N 1
ATOM 777 C CA . ALA A 1 107 ? -4.794 -1.545 0.808 1.00 95.56 107 ALA A CA 1
ATOM 778 C C . ALA A 1 107 ? -4.339 -2.636 -0.165 1.00 95.56 107 ALA A C 1
ATOM 780 O O . ALA A 1 107 ? -4.479 -3.822 0.104 1.00 95.56 107 ALA A O 1
ATOM 781 N N . SER A 1 108 ? -3.793 -2.235 -1.308 1.00 95.44 108 SER A N 1
ATOM 782 C CA . SER A 1 108 ? -3.276 -3.162 -2.314 1.00 95.44 108 SER A CA 1
ATOM 783 C C . SER A 1 108 ? -1.802 -2.882 -2.547 1.00 95.44 108 SER A C 1
ATOM 785 O O . SER A 1 108 ? -1.462 -1.849 -3.124 1.00 95.44 108 SER A O 1
ATOM 787 N N . ASP A 1 109 ? -0.942 -3.819 -2.157 1.00 95.44 109 ASP A N 1
ATOM 788 C CA . ASP A 1 109 ? 0.482 -3.799 -2.483 1.00 95.44 109 ASP A CA 1
ATOM 789 C C . ASP A 1 109 ? 0.726 -4.603 -3.766 1.00 95.44 109 ASP A C 1
ATOM 791 O O . ASP A 1 109 ? 0.301 -5.750 -3.886 1.00 95.44 109 ASP A O 1
ATOM 795 N N . ALA A 1 110 ? 1.369 -3.995 -4.763 1.00 92.38 110 ALA A N 1
ATOM 796 C CA . ALA A 1 110 ? 1.702 -4.625 -6.047 1.00 92.38 110 ALA A CA 1
ATOM 797 C C . ALA A 1 110 ? 0.540 -5.363 -6.769 1.00 92.38 110 ALA A C 1
ATOM 799 O O . ALA A 1 110 ? 0.787 -6.207 -7.627 1.00 92.38 110 ALA A O 1
ATOM 800 N N . GLY A 1 111 ? -0.719 -5.063 -6.430 1.00 91.44 111 GLY A N 1
ATOM 801 C CA . GLY A 1 111 ? -1.917 -5.701 -6.992 1.00 91.44 111 GLY A CA 1
ATOM 802 C C . GLY A 1 111 ? -2.566 -4.938 -8.147 1.00 91.44 111 GLY A C 1
ATOM 803 O O . GLY A 1 111 ? -3.514 -5.425 -8.758 1.00 91.44 111 GLY A O 1
ATOM 804 N N . PHE A 1 112 ? -2.066 -3.740 -8.465 1.00 88.94 112 PHE A N 1
ATOM 805 C CA . PHE A 1 112 ? -2.547 -2.957 -9.599 1.00 88.94 112 PHE A CA 1
ATOM 806 C C . PHE A 1 112 ? -1.828 -3.388 -10.881 1.00 88.94 112 PHE A C 1
ATOM 808 O O . PHE A 1 112 ? -0.691 -2.991 -11.135 1.00 88.94 112 PHE A O 1
ATOM 815 N N . ILE A 1 113 ? -2.495 -4.214 -11.685 1.00 80.62 113 ILE A N 1
ATOM 816 C CA . ILE A 1 113 ? -1.935 -4.797 -12.909 1.00 80.62 113 ILE A CA 1
ATOM 817 C C . ILE A 1 113 ? -2.474 -4.032 -14.123 1.00 80.62 113 ILE A C 1
ATOM 819 O O . ILE A 1 113 ? -3.680 -3.979 -14.350 1.00 80.62 113 ILE A O 1
ATOM 823 N N . HIS A 1 114 ? -1.577 -3.449 -14.922 1.00 78.62 114 HIS A N 1
ATOM 824 C CA . HIS A 1 114 ? -1.930 -2.793 -16.186 1.00 78.62 114 HIS A CA 1
ATOM 825 C C . HIS A 1 114 ? -1.739 -3.757 -17.365 1.00 78.62 114 HIS A C 1
ATOM 827 O O . HIS A 1 114 ? -0.772 -4.512 -17.368 1.00 78.62 114 HIS A O 1
ATOM 833 N N . ALA A 1 115 ? -2.582 -3.717 -18.402 1.00 69.88 115 ALA A N 1
ATOM 834 C CA . ALA A 1 115 ? -2.490 -4.637 -19.549 1.00 69.88 115 ALA A CA 1
ATOM 835 C C . ALA A 1 115 ? -1.104 -4.630 -20.232 1.00 69.88 115 ALA A C 1
ATOM 837 O O . ALA A 1 115 ? -0.620 -5.663 -20.688 1.00 69.88 115 ALA A O 1
ATOM 838 N N . TYR A 1 116 ? -0.410 -3.488 -20.210 1.00 69.69 116 TYR A N 1
ATOM 839 C CA . TYR A 1 116 ? 0.959 -3.369 -20.722 1.00 69.69 116 TYR A CA 1
ATOM 840 C C . TYR A 1 116 ? 1.975 -4.244 -19.957 1.00 69.69 116 TYR A C 1
ATOM 842 O O . TYR A 1 116 ? 2.960 -4.695 -20.532 1.00 69.69 116 TYR A O 1
ATOM 850 N N . SER A 1 117 ? 1.729 -4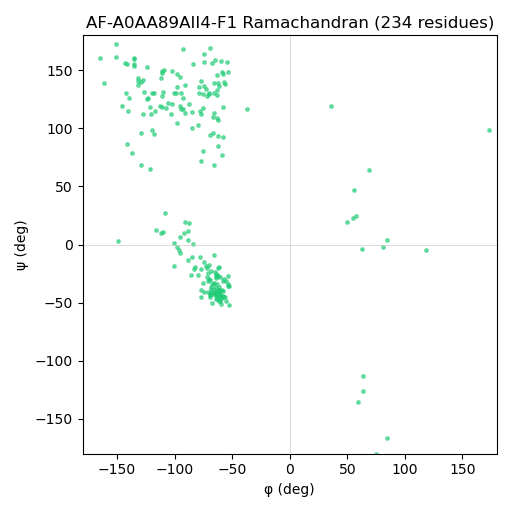.554 -18.678 1.00 66.94 117 SER A N 1
ATOM 851 C CA . SER A 1 117 ? 2.571 -5.499 -17.924 1.00 66.94 117 SER A CA 1
ATOM 852 C C . SER A 1 117 ? 2.490 -6.926 -18.478 1.00 66.94 117 SER A C 1
ATOM 854 O O . SER A 1 117 ? 3.496 -7.629 -18.494 1.00 66.94 117 SER A O 1
ATOM 856 N N . ILE A 1 118 ? 1.333 -7.330 -19.014 1.00 64.06 118 ILE A N 1
ATOM 857 C CA . ILE A 1 118 ? 1.151 -8.631 -19.675 1.00 64.06 118 ILE A CA 1
ATOM 858 C C . ILE A 1 118 ? 1.926 -8.648 -20.995 1.00 64.06 118 ILE A C 1
ATOM 860 O O . ILE A 1 118 ? 2.605 -9.625 -21.301 1.00 64.06 118 ILE A O 1
ATOM 864 N N . PHE A 1 119 ? 1.887 -7.545 -21.749 1.00 61.00 119 PHE A N 1
ATOM 865 C CA . PHE A 1 119 ? 2.679 -7.388 -22.969 1.00 61.00 119 PHE A CA 1
ATOM 866 C C . PHE A 1 119 ? 4.188 -7.505 -22.695 1.00 61.00 119 PHE A C 1
ATOM 868 O O . PHE A 1 119 ? 4.870 -8.280 -23.365 1.00 61.00 119 PHE A O 1
ATOM 875 N N . LEU A 1 120 ? 4.701 -6.820 -21.665 1.00 62.66 120 LEU A N 1
ATOM 876 C CA . LEU A 1 120 ? 6.102 -6.951 -21.249 1.00 62.66 120 LEU A CA 1
ATOM 877 C C . LEU A 1 120 ? 6.446 -8.374 -20.790 1.00 62.66 120 LEU A C 1
ATOM 879 O O . LEU A 1 120 ? 7.516 -8.877 -21.125 1.00 62.66 120 LEU A O 1
ATOM 883 N N . LEU A 1 121 ? 5.549 -9.048 -20.065 1.00 62.09 121 LEU A N 1
ATOM 884 C CA . LEU A 1 121 ? 5.761 -10.432 -19.639 1.00 62.09 121 LEU A CA 1
ATOM 885 C C . LEU A 1 121 ? 5.915 -11.371 -20.843 1.00 62.09 121 LEU A C 1
ATOM 887 O O . LEU A 1 121 ? 6.832 -12.186 -20.866 1.00 62.09 121 LEU A O 1
ATOM 891 N N . ILE A 1 122 ? 5.072 -11.215 -21.869 1.00 58.69 122 ILE A N 1
ATOM 892 C CA . ILE A 1 122 ? 5.166 -11.989 -23.116 1.00 58.69 122 ILE A CA 1
ATOM 893 C C . ILE A 1 122 ? 6.507 -11.732 -23.813 1.00 58.69 122 ILE A C 1
ATOM 895 O O . ILE A 1 122 ? 7.152 -12.675 -24.266 1.00 58.69 122 ILE A O 1
ATOM 899 N N . GLN A 1 123 ? 6.973 -10.481 -23.848 1.00 57.81 123 GLN A N 1
ATOM 900 C CA . GLN A 1 123 ? 8.290 -10.152 -24.403 1.00 57.81 123 GLN A CA 1
ATOM 901 C C . GLN A 1 123 ? 9.445 -10.753 -23.585 1.00 57.81 123 GLN A C 1
ATOM 903 O O . GLN A 1 123 ? 10.447 -11.169 -24.163 1.00 57.81 123 GLN A O 1
ATOM 908 N N . HIS A 1 124 ? 9.304 -10.861 -22.262 1.00 57.31 124 HIS A N 1
ATOM 909 C CA . HIS A 1 124 ? 10.295 -11.501 -21.394 1.00 57.31 124 HIS A CA 1
ATOM 910 C C . HIS A 1 124 ? 10.258 -13.045 -21.434 1.00 57.31 124 HIS A C 1
ATOM 912 O O . HIS A 1 124 ? 11.267 -13.685 -21.152 1.00 57.31 124 HIS A O 1
ATOM 918 N N . ILE A 1 125 ? 9.164 -13.688 -21.849 1.00 50.69 125 ILE A N 1
ATOM 919 C CA . ILE A 1 125 ? 9.164 -15.142 -22.126 1.00 50.69 125 ILE A CA 1
ATOM 920 C C . ILE A 1 125 ? 10.090 -15.477 -23.310 1.00 50.69 125 ILE A C 1
ATOM 922 O O . ILE A 1 125 ? 10.629 -16.578 -23.387 1.00 50.69 125 ILE A O 1
ATOM 926 N N . LEU A 1 126 ? 10.342 -14.507 -24.192 1.00 52.50 126 LEU A N 1
ATOM 927 C CA . LEU A 1 126 ? 11.273 -14.617 -25.317 1.00 52.50 126 LEU A CA 1
ATOM 928 C C . LEU A 1 126 ? 12.720 -14.237 -24.941 1.00 52.50 126 LEU A C 1
ATOM 930 O O . LEU A 1 126 ? 13.529 -13.936 -25.818 1.00 52.50 126 LEU A O 1
ATOM 934 N N . THR A 1 127 ? 13.054 -14.223 -23.645 1.00 59.66 127 THR A N 1
ATOM 935 C CA . THR A 1 127 ? 14.430 -14.006 -23.173 1.00 59.66 127 THR A CA 1
ATOM 936 C C . THR A 1 127 ? 15.339 -15.146 -23.673 1.00 59.66 127 THR A C 1
ATOM 938 O O . THR A 1 127 ? 14.955 -16.316 -23.580 1.00 59.66 127 THR A O 1
ATOM 941 N N . PRO A 1 128 ? 16.531 -14.845 -24.230 1.00 59.22 128 PRO A N 1
ATOM 942 C CA . PRO A 1 128 ? 17.482 -15.877 -24.635 1.00 59.22 128 PRO A CA 1
ATOM 943 C C . PRO A 1 128 ? 17.814 -16.774 -23.441 1.00 59.22 128 PRO A C 1
ATOM 945 O O . PRO A 1 128 ? 17.995 -16.280 -22.323 1.00 59.22 128 PRO A O 1
ATOM 948 N N . ARG A 1 129 ? 17.896 -18.094 -23.647 1.00 56.59 129 ARG A N 1
ATOM 949 C CA . ARG A 1 129 ? 18.316 -18.993 -22.564 1.00 56.59 129 ARG A CA 1
ATOM 950 C C . ARG A 1 129 ? 19.770 -18.672 -22.199 1.00 56.59 129 ARG A C 1
ATOM 952 O O . ARG A 1 129 ? 20.494 -18.158 -23.042 1.00 56.59 129 ARG A O 1
ATOM 959 N N . PRO A 1 130 ? 20.259 -19.024 -20.999 1.00 58.22 130 PRO A N 1
ATOM 960 C CA . PRO A 1 130 ? 21.662 -18.794 -20.632 1.00 58.22 130 PRO A CA 1
ATOM 961 C C . PRO A 1 130 ? 22.680 -19.376 -21.633 1.00 58.22 130 PRO A C 1
ATOM 963 O O . PRO A 1 130 ? 23.779 -18.853 -21.770 1.00 58.22 130 PRO A O 1
ATOM 966 N N . ALA A 1 131 ? 22.302 -20.431 -22.366 1.00 61.16 131 ALA A N 1
ATOM 967 C CA . ALA A 1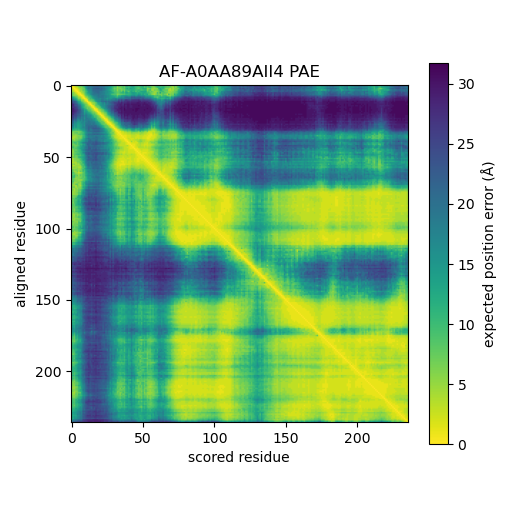 131 ? 23.098 -21.007 -23.453 1.00 61.16 131 ALA A CA 1
ATOM 968 C C . ALA A 1 131 ? 23.218 -20.094 -24.694 1.00 61.16 131 ALA A C 1
ATOM 970 O O . ALA A 1 131 ? 24.168 -20.227 -25.459 1.00 61.16 131 ALA A O 1
ATOM 971 N N . ASP A 1 132 ? 22.274 -19.169 -24.864 1.00 67.06 132 ASP A N 1
ATOM 972 C CA . ASP A 1 132 ? 22.162 -18.217 -25.970 1.00 67.06 132 ASP A CA 1
ATOM 973 C C . ASP A 1 132 ? 22.742 -16.819 -25.602 1.00 67.06 132 ASP A C 1
ATOM 975 O O . ASP A 1 132 ? 22.768 -15.932 -26.453 1.00 67.06 132 ASP A O 1
ATOM 979 N N . ASP A 1 133 ? 23.228 -16.611 -24.362 1.00 67.81 133 ASP A N 1
ATOM 980 C CA . ASP A 1 133 ? 23.886 -15.373 -23.867 1.00 67.81 133 ASP A CA 1
ATOM 981 C C . ASP A 1 133 ? 25.318 -15.646 -23.350 1.00 67.81 133 ASP A C 1
ATOM 983 O O . ASP A 1 133 ? 25.607 -15.509 -22.152 1.00 67.81 133 ASP A O 1
ATOM 987 N N . PRO A 1 134 ? 26.252 -16.058 -24.232 1.00 59.16 134 PRO A N 1
ATOM 988 C CA . PRO A 1 134 ? 27.648 -16.227 -23.854 1.00 59.16 134 PRO A CA 1
ATOM 989 C C . PRO A 1 134 ? 28.236 -14.872 -23.429 1.00 59.16 134 PRO A C 1
ATOM 991 O O . PRO A 1 134 ? 28.444 -13.977 -24.245 1.00 59.16 134 PRO A O 1
ATOM 994 N N . GLY A 1 135 ? 28.486 -14.722 -22.125 1.00 70.06 135 GLY A N 1
ATOM 995 C CA . GLY A 1 135 ? 28.948 -13.477 -21.498 1.00 70.06 135 GLY A CA 1
ATOM 996 C C . GLY A 1 135 ? 27.998 -12.896 -20.444 1.00 70.06 135 GLY A C 1
ATOM 997 O O . GLY A 1 135 ? 28.370 -11.924 -19.788 1.00 70.06 135 GLY A O 1
ATOM 998 N N . LEU A 1 136 ? 26.810 -13.490 -20.243 1.00 67.12 136 LEU A N 1
ATOM 999 C CA . LEU A 1 136 ? 25.810 -13.080 -19.238 1.00 67.12 136 LEU A CA 1
ATOM 1000 C C . LEU A 1 136 ? 25.357 -11.617 -19.381 1.00 67.12 136 LEU A C 1
ATOM 1002 O O . LEU A 1 136 ? 24.940 -10.981 -18.407 1.00 67.12 136 LEU A O 1
ATOM 1006 N N . SER A 1 137 ? 25.477 -11.045 -20.577 1.00 68.06 137 SER A N 1
ATOM 1007 C CA . SER A 1 137 ? 25.211 -9.631 -20.839 1.00 68.06 137 SER A CA 1
ATOM 1008 C C . SER A 1 137 ? 23.727 -9.305 -20.676 1.00 68.06 137 SER A C 1
ATOM 1010 O O . SER A 1 137 ? 23.351 -8.303 -20.057 1.00 68.06 137 SER A O 1
ATOM 1012 N N . PHE A 1 138 ? 22.875 -10.204 -21.160 1.00 65.88 138 PHE A N 1
ATOM 1013 C CA . PHE A 1 138 ? 21.432 -10.109 -21.087 1.00 65.88 138 PHE A CA 1
ATOM 1014 C C . PHE A 1 138 ? 20.939 -10.395 -19.668 1.00 65.88 138 PHE A C 1
ATOM 1016 O O . PHE A 1 138 ? 20.083 -9.673 -19.147 1.00 65.88 138 PHE A O 1
ATOM 1023 N N . GLN A 1 139 ? 21.526 -11.393 -19.005 1.00 64.44 139 GLN A N 1
ATOM 1024 C CA . GLN A 1 139 ? 21.208 -11.693 -17.610 1.00 64.44 139 GLN A CA 1
ATOM 1025 C C . GLN A 1 139 ? 21.605 -10.526 -16.689 1.00 64.44 139 GLN A C 1
ATOM 1027 O O . GLN A 1 139 ? 20.799 -10.073 -15.879 1.00 64.44 139 GLN A O 1
ATOM 1032 N N . THR A 1 140 ? 22.790 -9.940 -16.885 1.00 67.12 140 THR A N 1
ATOM 1033 C CA . THR A 1 140 ? 23.250 -8.752 -16.144 1.00 67.12 140 THR A CA 1
ATOM 1034 C C . THR A 1 140 ? 22.333 -7.548 -16.379 1.00 67.12 140 THR A C 1
ATOM 1036 O O . THR A 1 140 ? 21.993 -6.840 -15.436 1.00 67.12 140 THR A O 1
ATOM 1039 N N . CYS A 1 141 ? 21.878 -7.332 -17.615 1.00 65.56 141 CYS A N 1
ATOM 1040 C CA . CYS A 1 141 ? 20.937 -6.266 -17.981 1.00 65.56 141 CYS A CA 1
ATOM 1041 C C . CYS A 1 141 ? 19.509 -6.485 -17.431 1.00 65.56 141 CYS A C 1
ATOM 1043 O O . CYS A 1 141 ? 18.788 -5.526 -17.131 1.00 65.56 141 CYS A O 1
ATOM 1045 N N . SER A 1 142 ? 19.085 -7.742 -17.271 1.00 63.62 142 SER A N 1
ATOM 1046 C CA . SER A 1 142 ? 17.774 -8.080 -16.701 1.00 63.62 142 SER A CA 1
ATOM 1047 C C . SER A 1 142 ? 17.675 -7.720 -15.220 1.00 63.62 142 SER A C 1
ATOM 1049 O O . SER A 1 142 ? 16.612 -7.292 -14.780 1.00 63.62 142 SER A O 1
ATOM 1051 N N . PHE A 1 143 ? 18.778 -7.830 -14.473 1.00 61.44 143 PHE A N 1
ATOM 1052 C CA . PHE A 1 143 ? 18.817 -7.517 -13.040 1.00 61.44 143 PHE A CA 1
ATOM 1053 C C . PHE A 1 143 ? 19.409 -6.139 -12.715 1.00 61.44 143 PHE A C 1
ATOM 1055 O O . PHE A 1 143 ? 19.169 -5.629 -11.624 1.00 61.44 143 PHE A O 1
ATOM 1062 N N . ASN A 1 144 ? 20.151 -5.516 -13.637 1.00 65.81 144 ASN A N 1
ATOM 1063 C CA . ASN A 1 144 ? 20.747 -4.194 -13.448 1.00 65.81 144 ASN A CA 1
ATOM 1064 C C . ASN A 1 144 ? 20.197 -3.178 -14.463 1.00 65.81 144 ASN A C 1
ATOM 1066 O O . ASN A 1 144 ? 20.683 -3.048 -15.589 1.00 65.81 144 ASN A O 1
ATOM 1070 N N . TYR A 1 145 ? 19.177 -2.443 -14.021 1.00 66.06 145 TYR A N 1
ATOM 1071 C CA . TYR A 1 145 ? 18.431 -1.453 -14.802 1.00 66.06 145 TYR A CA 1
ATOM 1072 C C . TYR A 1 145 ? 19.288 -0.262 -15.248 1.00 66.06 145 TYR A C 1
ATOM 1074 O O . TYR A 1 145 ? 19.039 0.298 -16.315 1.00 66.06 145 TYR A O 1
ATOM 1082 N N . GLU A 1 146 ? 20.326 0.081 -14.483 1.00 66.19 146 GLU A N 1
ATOM 1083 C CA . GLU A 1 146 ? 21.237 1.198 -14.768 1.00 66.19 146 GLU A CA 1
ATOM 1084 C C . GLU A 1 146 ? 22.166 0.913 -15.955 1.00 66.19 146 GLU A C 1
ATOM 1086 O O . GLU A 1 146 ? 22.683 1.834 -16.582 1.00 66.19 146 GLU A O 1
ATOM 1091 N N . LYS A 1 147 ? 22.358 -0.363 -16.310 1.00 69.06 147 LYS A N 1
ATOM 1092 C CA . LYS A 1 147 ? 23.227 -0.788 -17.420 1.00 69.06 147 LYS A CA 1
ATOM 1093 C C . LYS A 1 147 ? 22.495 -0.923 -18.761 1.00 69.06 147 LYS A C 1
ATOM 1095 O O . LYS A 1 147 ? 23.061 -1.454 -19.716 1.00 69.06 147 LYS A O 1
ATOM 1100 N N . ARG A 1 148 ? 21.239 -0.473 -18.857 1.00 71.88 148 ARG A N 1
ATOM 1101 C CA . ARG A 1 148 ? 20.432 -0.597 -20.080 1.00 71.88 148 ARG A CA 1
ATOM 1102 C C . ARG A 1 148 ? 20.810 0.423 -21.141 1.00 71.88 148 ARG A C 1
ATOM 1104 O O . ARG A 1 148 ? 21.010 1.601 -20.863 1.00 71.88 148 ARG A O 1
ATOM 1111 N N . SER A 1 149 ? 20.808 -0.024 -22.395 1.00 75.88 149 SER A N 1
ATOM 1112 C CA . SER A 1 149 ? 20.893 0.892 -23.532 1.00 75.88 149 SER A CA 1
ATOM 1113 C C . SER A 1 149 ? 19.623 1.755 -23.646 1.00 75.88 149 SER A C 1
ATOM 1115 O O . SER A 1 149 ? 18.540 1.318 -23.240 1.00 75.88 149 SER A O 1
ATOM 1117 N N . PRO A 1 150 ? 19.695 2.937 -24.288 1.00 80.31 150 PRO A N 1
ATOM 1118 C CA . PRO A 1 150 ? 18.526 3.789 -24.503 1.00 80.31 150 PRO A CA 1
ATOM 1119 C C . PRO A 1 150 ? 17.354 3.074 -25.188 1.00 80.31 150 PRO A C 1
ATOM 1121 O O . PRO A 1 150 ? 16.205 3.314 -24.836 1.00 80.31 150 PRO A O 1
ATOM 1124 N N . ARG A 1 151 ? 17.625 2.145 -26.120 1.00 76.12 151 ARG A N 1
ATOM 1125 C CA . ARG A 1 151 ? 16.576 1.356 -26.793 1.00 76.12 151 ARG A CA 1
ATOM 1126 C C . ARG A 1 151 ? 15.878 0.380 -25.845 1.00 76.12 151 ARG A C 1
ATOM 1128 O O . ARG A 1 151 ? 14.668 0.220 -25.927 1.00 76.12 151 ARG A O 1
ATOM 1135 N N . GLN A 1 152 ? 16.621 -0.240 -24.929 1.00 74.19 152 GLN A N 1
ATOM 1136 C CA . GLN A 1 152 ? 16.069 -1.168 -23.932 1.00 74.19 152 GLN A CA 1
ATOM 1137 C C . GLN A 1 152 ? 15.278 -0.451 -22.828 1.00 74.19 152 GLN A C 1
ATOM 1139 O O . GLN A 1 152 ? 14.489 -1.081 -22.128 1.00 74.19 152 GLN A O 1
ATOM 1144 N N . ALA A 1 153 ? 15.477 0.858 -22.663 1.00 79.81 153 ALA A N 1
ATOM 1145 C CA . ALA A 1 153 ? 14.764 1.673 -21.688 1.00 79.81 153 ALA A CA 1
ATOM 1146 C C . ALA A 1 153 ? 13.348 2.073 -22.149 1.00 79.81 153 ALA A C 1
ATOM 1148 O O . ALA A 1 153 ? 12.481 2.279 -21.303 1.00 79.81 153 ALA A O 1
ATOM 1149 N N . ILE A 1 154 ? 13.101 2.150 -23.465 1.00 81.88 154 ILE A N 1
ATOM 1150 C CA . ILE A 1 154 ? 11.828 2.621 -24.048 1.00 81.88 154 ILE A CA 1
ATOM 1151 C C . ILE A 1 154 ? 10.610 1.880 -23.469 1.00 81.88 154 ILE A C 1
ATOM 1153 O O . ILE A 1 154 ? 9.741 2.553 -22.914 1.00 81.88 154 ILE A O 1
ATOM 1157 N N . PRO A 1 155 ? 10.558 0.530 -23.447 1.00 80.44 155 PRO A N 1
ATOM 1158 C CA . PRO A 1 155 ? 9.362 -0.171 -22.979 1.00 80.44 155 PRO A CA 1
ATOM 1159 C C . PRO A 1 155 ? 9.016 0.111 -21.510 1.00 80.44 155 PRO A C 1
ATOM 1161 O O . PRO A 1 155 ? 7.851 0.052 -21.128 1.00 80.44 155 PRO A O 1
ATOM 1164 N N . TRP A 1 156 ? 10.014 0.437 -20.683 1.00 81.19 156 TRP A N 1
ATOM 1165 C CA . TRP A 1 156 ? 9.822 0.767 -19.269 1.00 81.19 156 TRP A CA 1
ATOM 1166 C C . TRP A 1 156 ? 9.270 2.174 -19.075 1.00 81.19 156 TRP A C 1
ATOM 1168 O O . TRP A 1 156 ? 8.402 2.375 -18.224 1.00 81.19 156 TRP A O 1
ATOM 1178 N N . LYS A 1 157 ? 9.737 3.129 -19.886 1.00 87.19 157 LYS A N 1
ATOM 1179 C CA . LYS A 1 157 ? 9.190 4.489 -19.901 1.00 87.19 157 LYS A CA 1
ATOM 1180 C C . LYS A 1 157 ? 7.742 4.483 -20.381 1.00 87.19 157 LYS A C 1
ATOM 1182 O O . LYS A 1 157 ? 6.896 5.103 -19.742 1.00 87.19 157 LYS A O 1
ATOM 1187 N N . ASP A 1 158 ? 7.452 3.715 -21.429 1.00 87.31 158 ASP A N 1
ATOM 1188 C CA . ASP A 1 158 ? 6.099 3.562 -21.970 1.00 87.31 158 ASP A CA 1
ATOM 1189 C C . ASP A 1 158 ? 5.169 2.900 -20.949 1.00 87.31 158 ASP A C 1
ATOM 1191 O O . ASP A 1 158 ? 4.093 3.421 -20.660 1.00 87.31 158 ASP A O 1
ATOM 1195 N N . PHE A 1 159 ? 5.611 1.809 -20.310 1.00 86.69 159 PHE A N 1
ATOM 1196 C CA . PHE A 1 159 ? 4.853 1.171 -19.232 1.00 86.69 159 PHE A CA 1
ATOM 1197 C C . PHE A 1 159 ? 4.515 2.153 -18.112 1.00 86.69 159 PHE A C 1
ATOM 1199 O O . PHE A 1 159 ? 3.368 2.229 -17.671 1.00 86.69 159 PHE A O 1
ATOM 1206 N N . ARG A 1 160 ? 5.513 2.910 -17.649 1.00 89.50 160 ARG A N 1
ATOM 1207 C CA . ARG A 1 160 ? 5.340 3.900 -16.589 1.00 89.50 160 ARG A CA 1
ATOM 1208 C C . ARG A 1 160 ? 4.347 4.987 -16.996 1.00 89.50 160 ARG A C 1
ATOM 1210 O O . ARG A 1 160 ? 3.490 5.352 -16.191 1.00 89.50 160 ARG A O 1
ATOM 1217 N N . LEU A 1 161 ? 4.455 5.499 -18.220 1.00 90.69 161 LEU A N 1
ATOM 1218 C CA . LEU A 1 161 ? 3.547 6.513 -18.745 1.00 90.69 161 LEU A CA 1
ATOM 1219 C C . LEU A 1 161 ? 2.104 5.996 -18.762 1.00 90.69 161 LEU A C 1
ATOM 1221 O O . LEU A 1 161 ? 1.220 6.632 -18.188 1.00 90.69 161 LEU A O 1
ATOM 1225 N N . GLU A 1 162 ? 1.879 4.812 -19.330 1.00 90.12 162 GLU A N 1
ATOM 1226 C CA . GLU A 1 162 ? 0.560 4.176 -19.386 1.00 90.12 162 GLU A CA 1
ATOM 1227 C C . GLU A 1 162 ? -0.010 3.877 -17.992 1.00 90.12 162 GLU A C 1
ATOM 1229 O O . GLU A 1 162 ? -1.200 4.085 -17.729 1.00 90.12 162 GLU A O 1
ATOM 1234 N N . PHE A 1 163 ? 0.841 3.448 -17.058 1.00 90.50 163 PHE A N 1
ATOM 1235 C CA . PHE A 1 163 ? 0.461 3.230 -15.665 1.00 90.50 163 PHE A CA 1
ATOM 1236 C C . PHE A 1 163 ? -0.031 4.530 -15.011 1.00 90.50 163 PHE A C 1
ATOM 1238 O O . PHE A 1 163 ? -1.111 4.558 -14.418 1.00 90.50 163 PHE A O 1
ATOM 1245 N N . ILE A 1 164 ? 0.713 5.630 -15.163 1.00 91.50 164 ILE A N 1
ATOM 1246 C CA . ILE A 1 164 ? 0.346 6.941 -14.606 1.00 91.50 164 ILE A CA 1
ATOM 1247 C C . ILE A 1 164 ? -0.935 7.481 -15.255 1.00 91.50 164 ILE A C 1
ATOM 1249 O O . ILE A 1 164 ? -1.810 7.978 -14.542 1.00 91.50 164 ILE A O 1
ATOM 1253 N N . ILE A 1 165 ? -1.089 7.349 -16.577 1.00 91.06 165 ILE A N 1
ATOM 1254 C CA . ILE A 1 165 ? -2.316 7.733 -17.295 1.00 91.06 165 ILE A CA 1
ATOM 1255 C C . ILE A 1 165 ? -3.514 6.951 -16.753 1.00 91.06 165 ILE A C 1
ATOM 1257 O O . ILE A 1 165 ? -4.569 7.528 -16.482 1.00 91.06 165 ILE A O 1
ATOM 1261 N N . THR A 1 166 ? -3.356 5.646 -16.543 1.00 90.31 166 THR A N 1
ATOM 1262 C CA . THR A 1 166 ? -4.415 4.800 -15.985 1.00 90.31 166 THR A CA 1
ATOM 1263 C C . THR A 1 166 ? -4.790 5.237 -14.572 1.00 90.31 166 THR A C 1
ATOM 1265 O O . THR A 1 166 ? -5.975 5.385 -14.274 1.00 90.31 166 THR A O 1
ATOM 1268 N N . LEU A 1 167 ? -3.809 5.536 -13.716 1.00 89.38 167 LEU A N 1
ATOM 1269 C CA . LEU A 1 167 ? -4.078 6.077 -12.382 1.00 89.38 167 LEU A CA 1
ATOM 1270 C C . LEU A 1 167 ? -4.795 7.433 -12.427 1.00 89.38 167 LEU A C 1
ATOM 1272 O O . LEU A 1 167 ? -5.656 7.693 -11.586 1.00 89.38 167 LEU A O 1
ATOM 1276 N N . ALA A 1 168 ? -4.472 8.291 -13.396 1.00 89.19 168 ALA A N 1
ATOM 1277 C CA . ALA A 1 168 ? -5.152 9.570 -13.579 1.00 89.19 168 ALA A CA 1
ATOM 1278 C C . ALA A 1 168 ? -6.624 9.383 -13.992 1.00 89.19 168 ALA A C 1
ATOM 1280 O O . ALA A 1 168 ? -7.493 10.096 -13.486 1.00 89.19 168 ALA A O 1
ATOM 1281 N N . ARG A 1 169 ? -6.925 8.384 -14.836 1.00 89.50 169 ARG A N 1
ATOM 1282 C CA . ARG A 1 169 ? -8.297 8.035 -15.258 1.00 89.50 169 ARG A CA 1
ATOM 1283 C C . ARG A 1 169 ? -9.184 7.549 -14.112 1.00 89.50 169 ARG A C 1
ATOM 1285 O O . ARG A 1 169 ? -10.391 7.755 -14.168 1.00 89.50 169 ARG A O 1
ATOM 1292 N N . LEU A 1 170 ? -8.610 6.972 -13.053 1.00 85.25 170 LEU A N 1
ATOM 1293 C CA . LEU A 1 170 ? -9.360 6.613 -11.838 1.00 85.25 170 LEU A CA 1
ATOM 1294 C C . LEU A 1 170 ? -9.904 7.838 -11.080 1.00 85.25 170 LEU A C 1
ATOM 1296 O O . LEU A 1 170 ? -10.655 7.677 -10.112 1.00 85.25 170 LEU A O 1
ATOM 1300 N N . GLY A 1 171 ? -9.503 9.049 -11.476 1.00 83.00 171 GLY A N 1
ATOM 1301 C CA . GLY A 1 171 ? -9.918 10.298 -10.862 1.00 83.00 171 GLY A CA 1
ATOM 1302 C C . GLY A 1 171 ? -9.242 10.565 -9.520 1.00 83.00 171 GLY A C 1
ATOM 1303 O O . GLY A 1 171 ? -8.402 9.807 -9.019 1.00 83.00 171 GLY A O 1
ATOM 1304 N N . THR A 1 172 ? -9.601 11.698 -8.928 1.00 79.94 172 THR A N 1
ATOM 1305 C CA . THR A 1 172 ? -9.172 12.077 -7.584 1.00 79.94 172 THR A CA 1
ATOM 1306 C C . THR A 1 172 ? -10.277 11.713 -6.595 1.00 79.94 172 THR A C 1
ATOM 1308 O O . THR A 1 172 ? -11.458 11.919 -6.852 1.00 79.94 172 THR A O 1
ATOM 1311 N N . CYS A 1 173 ? -9.907 11.117 -5.466 1.00 82.12 173 CYS A N 1
ATOM 1312 C CA . CYS A 1 173 ? -10.840 10.815 -4.390 1.00 82.12 173 CYS A CA 1
ATOM 1313 C C . CYS A 1 173 ? -10.129 11.116 -3.075 1.00 82.12 173 CYS A C 1
ATOM 1315 O O . CYS A 1 173 ? -9.019 10.629 -2.862 1.00 82.12 173 CYS A O 1
ATOM 1317 N N . SER A 1 174 ? -10.737 11.938 -2.219 1.00 78.56 174 SER A N 1
ATOM 1318 C CA . SER A 1 174 ? -10.133 12.366 -0.950 1.00 78.56 174 SER A CA 1
ATOM 1319 C C . SER A 1 174 ? -9.884 11.198 0.006 1.00 78.56 174 SER A C 1
ATOM 1321 O O . SER A 1 174 ? -8.958 11.259 0.811 1.00 78.56 174 SER A O 1
ATOM 1323 N N . SER A 1 175 ? -10.654 10.113 -0.118 1.00 84.94 175 SER A N 1
ATOM 1324 C CA . SER A 1 175 ? -10.479 8.890 0.665 1.00 84.94 175 SER A CA 1
ATOM 1325 C C . SER A 1 175 ? -9.447 7.921 0.078 1.00 84.94 175 SER A C 1
ATOM 1327 O O . SER A 1 175 ? -9.054 6.980 0.766 1.00 84.94 175 SER A O 1
ATOM 1329 N N . ARG A 1 176 ? -8.965 8.124 -1.159 1.00 89.56 176 ARG A N 1
ATOM 1330 C CA . ARG A 1 176 ? -8.027 7.207 -1.827 1.00 89.56 176 ARG A CA 1
ATOM 1331 C C . ARG A 1 176 ? -6.577 7.653 -1.638 1.00 89.56 176 ARG A C 1
ATOM 1333 O O . ARG A 1 176 ? -6.176 8.716 -2.111 1.00 89.56 176 ARG A O 1
ATOM 1340 N N . GLY A 1 177 ? -5.780 6.798 -1.001 1.00 92.00 177 GLY A N 1
ATOM 1341 C CA . GLY A 1 177 ? -4.331 6.965 -0.917 1.00 92.00 177 GLY A CA 1
ATOM 1342 C C . GLY A 1 177 ? -3.595 6.426 -2.151 1.00 92.00 177 GLY A C 1
ATOM 1343 O O . GLY A 1 177 ? -4.101 5.542 -2.837 1.00 92.00 177 GLY A O 1
ATOM 1344 N N . LEU A 1 178 ? -2.398 6.954 -2.428 1.00 93.31 178 LEU A N 1
ATOM 1345 C CA . LEU A 1 178 ? -1.434 6.419 -3.397 1.00 93.31 178 LEU A CA 1
ATOM 1346 C C . LEU A 1 178 ? -0.008 6.579 -2.857 1.00 93.31 178 LEU A C 1
ATOM 1348 O O . LEU A 1 178 ? 0.387 7.679 -2.467 1.00 93.31 178 LEU A O 1
ATOM 1352 N N . PHE A 1 179 ? 0.763 5.497 -2.900 1.00 95.25 179 PHE A N 1
ATOM 1353 C CA . PHE A 1 179 ? 2.204 5.485 -2.668 1.00 95.25 179 PHE A CA 1
ATOM 1354 C C . PHE A 1 179 ? 2.842 4.740 -3.841 1.00 95.25 179 PHE A C 1
ATOM 1356 O O . PHE A 1 179 ? 2.844 3.514 -3.864 1.00 95.25 179 PHE A O 1
ATOM 1363 N N . ILE A 1 180 ? 3.305 5.474 -4.852 1.00 94.62 180 ILE A N 1
ATOM 1364 C CA . ILE A 1 180 ? 3.878 4.891 -6.072 1.00 94.62 180 ILE A CA 1
ATOM 1365 C C . ILE A 1 180 ? 5.324 5.370 -6.197 1.00 94.62 180 ILE A C 1
ATOM 1367 O O . ILE A 1 180 ? 5.568 6.496 -6.624 1.00 94.62 180 ILE A O 1
ATOM 1371 N N . ASN A 1 181 ? 6.282 4.544 -5.788 1.00 94.00 181 ASN A N 1
ATOM 1372 C CA . ASN A 1 181 ? 7.704 4.810 -6.005 1.00 94.00 181 ASN A CA 1
ATOM 1373 C C . ASN A 1 181 ? 8.179 4.160 -7.313 1.00 94.00 181 ASN A C 1
ATOM 1375 O O . ASN A 1 181 ? 7.467 3.362 -7.922 1.00 94.00 181 ASN A O 1
ATOM 1379 N N . SER A 1 182 ? 9.384 4.512 -7.756 1.00 91.50 182 SER A N 1
ATOM 1380 C CA . SER A 1 182 ? 9.986 3.928 -8.961 1.00 91.50 182 SER A CA 1
ATOM 1381 C C . SER A 1 182 ? 10.830 2.688 -8.652 1.00 91.50 182 SER A C 1
ATOM 1383 O O . SER A 1 182 ? 11.678 2.315 -9.452 1.00 91.50 182 SER A O 1
ATOM 1385 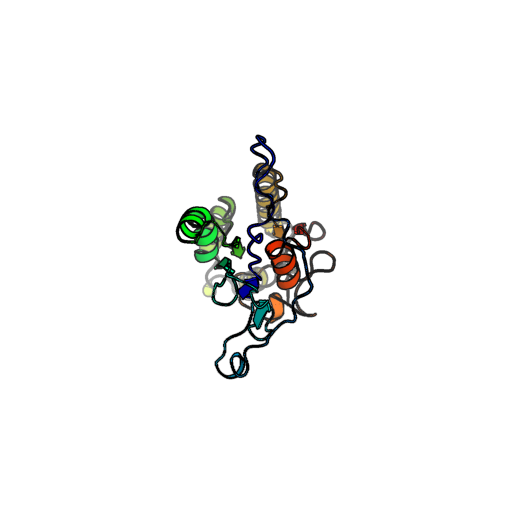N N . CYS A 1 183 ? 10.632 2.042 -7.502 1.00 89.12 183 CYS A N 1
ATOM 1386 C CA . CYS A 1 183 ? 11.413 0.872 -7.117 1.00 89.12 183 CYS A CA 1
ATOM 1387 C C . CYS A 1 183 ? 11.065 -0.342 -7.974 1.00 89.12 183 CYS A C 1
ATOM 1389 O O . CYS A 1 183 ? 9.897 -0.718 -8.088 1.00 89.12 183 CYS A O 1
ATOM 1391 N N . PHE A 1 184 ? 12.083 -1.011 -8.516 1.00 85.50 184 PHE A N 1
ATOM 1392 C CA . PHE A 1 184 ? 11.924 -2.343 -9.083 1.00 85.50 184 PHE A CA 1
ATOM 1393 C C . PHE A 1 184 ? 11.798 -3.366 -7.947 1.00 85.50 184 PHE A C 1
ATOM 1395 O O . PHE A 1 184 ? 12.764 -4.003 -7.535 1.00 85.50 184 PHE A O 1
ATOM 1402 N N . ALA A 1 185 ? 10.595 -3.472 -7.393 1.00 86.00 185 ALA A N 1
ATOM 1403 C CA . ALA A 1 185 ? 10.303 -4.335 -6.261 1.00 86.00 185 ALA A CA 1
ATOM 1404 C C . ALA A 1 185 ? 8.910 -4.958 -6.384 1.00 86.00 185 ALA A C 1
ATOM 1406 O O . ALA A 1 185 ? 8.009 -4.416 -7.026 1.00 86.00 185 ALA A O 1
ATOM 1407 N N . HIS A 1 186 ? 8.731 -6.097 -5.722 1.00 88.88 186 HIS A N 1
ATOM 1408 C CA . HIS A 1 186 ? 7.453 -6.783 -5.591 1.00 88.88 186 HIS A CA 1
ATOM 1409 C C . HIS A 1 186 ? 7.209 -7.086 -4.112 1.00 88.88 186 HIS A C 1
ATOM 1411 O O . HIS A 1 186 ? 8.151 -7.440 -3.407 1.00 88.88 186 HIS A O 1
ATOM 1417 N N . CYS A 1 187 ? 5.973 -6.928 -3.638 1.00 90.75 187 CYS A N 1
ATOM 1418 C CA . CYS A 1 187 ? 5.615 -7.123 -2.227 1.00 90.75 187 CYS A CA 1
ATOM 1419 C C . CYS A 1 187 ? 6.430 -6.286 -1.231 1.00 90.75 187 CYS A C 1
ATOM 1421 O O . CYS A 1 187 ? 6.890 -6.805 -0.212 1.00 90.75 187 CYS A O 1
ATOM 1423 N N . GLN A 1 188 ? 6.608 -4.987 -1.494 1.00 90.94 188 GLN A N 1
ATOM 1424 C CA . GLN A 1 188 ? 7.413 -4.106 -0.634 1.00 90.94 188 GLN A CA 1
ATOM 1425 C C . GLN A 1 188 ? 6.917 -4.078 0.820 1.00 90.94 188 GLN A C 1
ATOM 1427 O O . GLN A 1 188 ? 7.722 -3.930 1.733 1.00 90.94 188 GLN A O 1
ATOM 1432 N N . SER A 1 189 ? 5.614 -4.269 1.050 1.00 89.81 189 SER A N 1
ATOM 1433 C CA . SER A 1 189 ? 5.035 -4.312 2.399 1.00 89.81 189 SER A CA 1
ATOM 1434 C C . SER A 1 189 ? 5.409 -5.552 3.210 1.00 89.81 189 SER A C 1
ATOM 1436 O O . SER A 1 189 ? 5.273 -5.547 4.430 1.00 89.81 189 SER A O 1
ATOM 1438 N N . THR A 1 190 ? 5.892 -6.609 2.554 1.00 88.38 190 THR A N 1
ATOM 1439 C CA . THR A 1 190 ? 6.266 -7.870 3.217 1.00 88.38 190 THR A CA 1
ATOM 1440 C C . THR A 1 190 ? 7.714 -7.886 3.703 1.00 88.38 190 THR A C 1
ATOM 1442 O O . THR A 1 190 ? 8.087 -8.739 4.504 1.00 88.38 190 THR A O 1
ATOM 1445 N N . ASP A 1 191 ? 8.527 -6.928 3.254 1.00 87.44 191 ASP A N 1
ATOM 1446 C CA . ASP A 1 191 ? 9.915 -6.761 3.673 1.00 87.44 191 ASP A CA 1
ATOM 1447 C C . ASP A 1 191 ? 10.010 -5.592 4.657 1.00 87.44 191 ASP A C 1
ATOM 1449 O O . ASP A 1 191 ? 9.842 -4.430 4.285 1.00 87.44 191 ASP A O 1
ATOM 1453 N N . GLY A 1 192 ? 10.322 -5.893 5.921 1.00 85.81 192 GLY A N 1
ATOM 1454 C CA . GLY A 1 192 ? 10.430 -4.889 6.979 1.00 85.81 192 GLY A CA 1
ATOM 1455 C C . GLY A 1 192 ? 11.374 -3.728 6.638 1.00 85.81 192 GLY A C 1
ATOM 1456 O O . GLY A 1 192 ? 11.075 -2.591 6.994 1.00 85.81 192 GLY A O 1
ATOM 1457 N N . LYS A 1 193 ? 12.462 -3.979 5.891 1.00 87.75 193 LYS A N 1
ATOM 1458 C CA . LYS A 1 193 ? 13.425 -2.933 5.497 1.00 87.75 193 LYS A CA 1
ATOM 1459 C C . LYS A 1 193 ? 12.860 -1.968 4.456 1.00 87.75 193 LYS A C 1
ATOM 1461 O O . LYS A 1 193 ? 13.226 -0.798 4.466 1.00 87.75 193 LYS A O 1
ATOM 1466 N N . LYS A 1 194 ? 11.969 -2.451 3.587 1.00 88.75 194 LYS A N 1
ATOM 1467 C CA . LYS A 1 194 ? 11.268 -1.658 2.559 1.00 88.75 194 LYS A CA 1
ATOM 1468 C C . LYS A 1 194 ? 10.005 -1.002 3.103 1.00 88.75 194 LYS A C 1
ATOM 1470 O O . LYS A 1 194 ? 9.566 0.031 2.600 1.00 88.75 194 LYS A O 1
ATOM 1475 N N . TRP A 1 195 ? 9.423 -1.599 4.136 1.00 90.12 195 TRP A N 1
ATOM 1476 C CA . TRP A 1 195 ? 8.160 -1.180 4.721 1.00 90.12 195 TRP A CA 1
ATOM 1477 C C . TRP A 1 195 ? 8.295 0.065 5.612 1.00 90.12 195 TRP A C 1
ATOM 1479 O O . TRP A 1 195 ? 7.486 0.996 5.502 1.00 90.12 195 TRP A O 1
ATOM 1489 N N . PHE A 1 196 ? 9.315 0.113 6.477 1.00 88.00 196 PHE A N 1
ATOM 1490 C CA . PHE A 1 196 ? 9.494 1.176 7.470 1.00 88.00 196 PHE A CA 1
ATOM 1491 C C . PHE A 1 196 ? 10.968 1.434 7.827 1.00 88.00 196 PHE A C 1
ATOM 1493 O O . PHE A 1 196 ? 11.871 0.706 7.429 1.00 88.00 196 PHE A O 1
ATOM 1500 N N . GLY A 1 197 ? 11.210 2.491 8.608 1.00 86.06 197 GLY A N 1
ATOM 1501 C CA . GLY A 1 197 ? 12.548 2.870 9.068 1.00 86.06 197 GLY A CA 1
ATOM 1502 C C . GLY A 1 197 ? 13.327 3.726 8.068 1.00 86.06 197 GLY A C 1
ATOM 1503 O O . GLY A 1 197 ? 12.763 4.302 7.135 1.00 86.06 197 GLY A O 1
ATOM 1504 N N . ASP A 1 198 ? 14.633 3.855 8.303 1.00 87.25 198 ASP A N 1
ATOM 1505 C CA . ASP A 1 198 ? 15.500 4.749 7.524 1.00 87.25 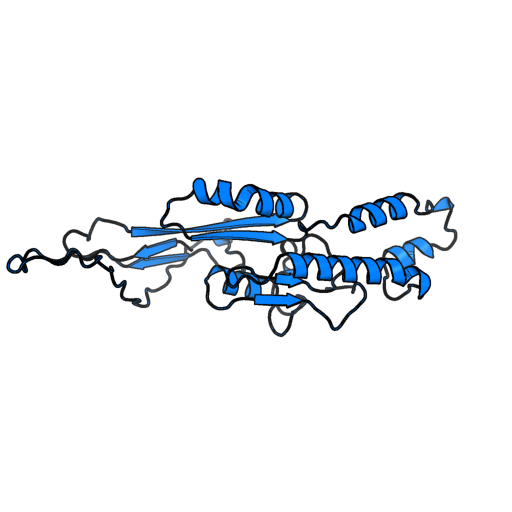198 ASP A CA 1
ATOM 1506 C C . ASP A 1 198 ? 15.999 4.159 6.212 1.00 87.25 198 ASP A C 1
ATOM 1508 O O . ASP A 1 198 ? 16.332 4.915 5.304 1.00 87.25 198 ASP A O 1
ATOM 1512 N N . PHE A 1 199 ? 15.992 2.832 6.098 1.00 86.25 199 PHE A N 1
ATOM 1513 C CA . PHE A 1 199 ? 16.370 2.131 4.873 1.00 86.25 199 PHE A CA 1
ATOM 1514 C C . PHE A 1 199 ? 15.234 2.054 3.851 1.00 86.25 199 PHE A C 1
ATOM 1516 O O . PHE A 1 199 ? 15.509 1.846 2.672 1.00 86.25 199 PHE A O 1
ATOM 1523 N N . ALA A 1 200 ? 13.985 2.242 4.286 1.00 90.62 200 ALA A N 1
ATOM 1524 C CA . ALA A 1 200 ? 12.833 2.230 3.401 1.00 90.62 200 ALA A CA 1
ATOM 1525 C C . ALA A 1 200 ? 12.878 3.416 2.433 1.00 90.62 200 ALA A C 1
ATOM 1527 O O . ALA A 1 200 ? 13.155 4.547 2.840 1.00 90.62 200 ALA A O 1
ATOM 1528 N N . GLU A 1 201 ? 12.529 3.172 1.171 1.00 92.12 201 GLU A N 1
ATOM 1529 C CA . GLU A 1 201 ? 12.371 4.242 0.189 1.00 92.12 201 GLU A CA 1
ATOM 1530 C C . GLU A 1 201 ? 11.222 5.174 0.607 1.00 92.12 201 GLU A C 1
ATOM 1532 O O . GLU A 1 201 ? 10.105 4.730 0.905 1.00 92.12 201 GLU A O 1
ATOM 1537 N N . LYS A 1 202 ? 11.487 6.485 0.635 1.00 93.31 202 LYS A N 1
ATOM 1538 C CA . LYS A 1 202 ? 10.542 7.493 1.133 1.00 93.31 202 LYS A CA 1
ATOM 1539 C C . LYS A 1 202 ? 10.019 8.341 -0.022 1.00 93.31 202 LYS A C 1
ATOM 1541 O O . LYS A 1 202 ? 10.784 8.920 -0.784 1.00 93.31 202 LYS A O 1
ATOM 1546 N N . LEU A 1 203 ? 8.700 8.508 -0.091 1.00 94.25 203 LEU A N 1
ATOM 1547 C CA . LEU A 1 203 ? 8.087 9.541 -0.929 1.00 94.25 203 LEU A CA 1
ATOM 1548 C C . LEU A 1 203 ? 7.870 10.794 -0.081 1.00 94.25 203 LEU A C 1
ATOM 1550 O O . LEU A 1 203 ? 7.169 10.776 0.937 1.00 94.25 203 LEU A O 1
ATOM 1554 N N . GLY A 1 204 ? 8.547 11.878 -0.463 1.00 90.38 204 GLY A N 1
ATOM 1555 C CA . GLY A 1 204 ? 8.693 13.047 0.397 1.00 90.38 204 GLY A CA 1
ATOM 1556 C C . GLY A 1 204 ? 9.476 12.675 1.655 1.00 90.38 204 GLY A C 1
ATOM 1557 O O . GLY A 1 204 ? 10.653 12.343 1.582 1.00 90.38 204 GLY A O 1
ATOM 1558 N N . ASN A 1 205 ? 8.821 12.717 2.812 1.00 89.75 205 ASN A N 1
ATOM 1559 C CA . ASN A 1 205 ? 9.407 12.361 4.105 1.00 89.75 205 ASN A CA 1
ATOM 1560 C C . ASN A 1 205 ? 8.750 11.132 4.758 1.00 89.75 205 ASN A C 1
ATOM 1562 O O . ASN A 1 205 ? 8.969 10.890 5.946 1.00 89.75 205 ASN A O 1
ATOM 1566 N N . LYS A 1 206 ? 7.928 10.367 4.024 1.00 93.62 206 LYS A N 1
ATOM 1567 C CA . LYS A 1 206 ? 7.207 9.211 4.574 1.00 93.62 206 LYS A CA 1
ATOM 1568 C C . LYS A 1 206 ? 7.629 7.914 3.893 1.00 93.62 206 LYS A C 1
ATOM 1570 O O . LYS A 1 206 ? 7.601 7.818 2.669 1.00 93.62 206 LYS A O 1
ATOM 1575 N N . ALA A 1 207 ? 7.950 6.912 4.709 1.00 93.94 207 ALA A N 1
ATOM 1576 C CA . ALA A 1 207 ? 7.982 5.515 4.287 1.00 93.94 207 ALA A CA 1
ATOM 1577 C C . ALA A 1 207 ? 6.550 4.977 4.124 1.00 93.94 207 ALA A C 1
ATOM 1579 O O . ALA A 1 207 ? 5.590 5.563 4.645 1.00 93.94 207 ALA A O 1
ATOM 1580 N N . MET A 1 208 ? 6.417 3.838 3.443 1.00 93.62 208 MET A N 1
ATOM 1581 C CA . MET A 1 208 ? 5.126 3.225 3.127 1.00 93.62 208 MET A CA 1
ATOM 1582 C C . MET A 1 208 ? 4.275 2.962 4.378 1.00 93.62 208 MET A C 1
ATOM 1584 O O . MET A 1 208 ? 3.110 3.358 4.407 1.00 93.62 208 MET A O 1
ATOM 1588 N N . ALA A 1 209 ? 4.866 2.417 5.449 1.00 92.56 209 ALA A N 1
ATOM 1589 C CA . ALA A 1 209 ? 4.168 2.167 6.712 1.00 92.56 209 ALA A CA 1
ATOM 1590 C C . ALA A 1 209 ? 3.560 3.437 7.326 1.00 92.56 209 ALA A C 1
ATOM 1592 O O . ALA A 1 209 ? 2.402 3.449 7.748 1.00 92.56 209 ALA A O 1
ATOM 1593 N N . LYS A 1 210 ? 4.318 4.543 7.340 1.00 93.25 210 LYS A N 1
ATOM 1594 C CA . LYS A 1 210 ? 3.846 5.818 7.900 1.00 93.25 210 LYS A CA 1
ATOM 1595 C C . LYS A 1 210 ? 2.735 6.419 7.046 1.00 93.25 210 LYS A C 1
ATOM 1597 O O . LYS A 1 210 ? 1.754 6.926 7.590 1.00 93.25 210 LYS A O 1
ATOM 1602 N N . ALA A 1 211 ? 2.891 6.365 5.723 1.00 94.25 211 ALA A N 1
ATOM 1603 C CA . ALA A 1 211 ? 1.884 6.827 4.779 1.00 94.25 211 ALA A CA 1
ATOM 1604 C C . ALA A 1 211 ? 0.575 6.037 4.925 1.00 94.25 211 ALA A C 1
ATOM 1606 O O . ALA A 1 211 ? -0.484 6.650 5.073 1.00 94.25 211 ALA A O 1
ATOM 1607 N N . LEU A 1 212 ? 0.653 4.700 4.957 1.00 93.88 212 LEU A N 1
ATOM 1608 C CA . LEU A 1 212 ? -0.515 3.843 5.141 1.00 93.88 212 LEU A CA 1
ATOM 1609 C C . LEU A 1 212 ? -1.170 4.085 6.501 1.00 93.88 212 LEU A C 1
ATOM 1611 O O . LEU A 1 212 ? -2.381 4.263 6.556 1.00 93.88 212 LEU A O 1
ATOM 1615 N N . GLY A 1 213 ? -0.394 4.130 7.586 1.00 91.50 213 GLY A N 1
ATOM 1616 C CA . GLY A 1 213 ? -0.927 4.337 8.932 1.00 91.50 213 GLY A CA 1
ATOM 1617 C C . GLY A 1 213 ? -1.637 5.683 9.087 1.00 91.50 213 GLY A C 1
ATOM 1618 O O . GLY A 1 213 ? -2.723 5.752 9.660 1.00 91.50 213 GLY A O 1
ATOM 1619 N N . ASP A 1 214 ? -1.063 6.766 8.555 1.00 91.94 214 ASP A N 1
ATOM 1620 C CA . ASP A 1 214 ? -1.712 8.080 8.594 1.00 91.94 214 ASP A CA 1
ATOM 1621 C C . ASP A 1 214 ? -2.998 8.122 7.775 1.00 91.94 214 ASP A C 1
ATOM 1623 O O . ASP A 1 214 ? -3.990 8.691 8.231 1.00 91.94 214 ASP A O 1
ATOM 1627 N N . TRP A 1 215 ? -2.987 7.500 6.595 1.00 92.94 215 TRP A N 1
ATOM 1628 C CA . TRP A 1 215 ? -4.176 7.374 5.766 1.00 92.94 215 TRP A CA 1
ATOM 1629 C C . TRP A 1 215 ? -5.237 6.509 6.449 1.00 92.94 215 TRP A C 1
ATOM 1631 O O . TRP A 1 215 ? -6.410 6.870 6.446 1.00 92.94 215 TRP A O 1
ATOM 1641 N N . TYR A 1 216 ? -4.852 5.400 7.081 1.00 91.50 216 TYR A N 1
ATOM 1642 C CA . TYR A 1 216 ? -5.764 4.469 7.739 1.00 91.50 216 TYR A CA 1
ATOM 1643 C C . TYR A 1 216 ? -6.538 5.133 8.887 1.00 91.50 216 TYR A C 1
ATOM 1645 O O . TYR A 1 216 ? -7.769 5.045 8.949 1.00 91.50 216 TYR A O 1
ATOM 1653 N N . HIS A 1 217 ? -5.832 5.887 9.727 1.00 88.88 217 HIS A N 1
ATOM 1654 C CA . HIS A 1 217 ? -6.404 6.585 10.879 1.00 88.88 217 HIS A CA 1
ATOM 1655 C C . HIS A 1 217 ? -6.941 7.993 10.565 1.00 88.88 217 HIS A C 1
ATOM 1657 O O . HIS A 1 217 ? -7.209 8.747 11.492 1.00 88.88 217 HIS A O 1
ATOM 1663 N N . ASP A 1 218 ? -7.076 8.370 9.288 1.00 89.19 218 ASP A N 1
ATOM 1664 C CA . ASP A 1 218 ? -7.519 9.710 8.855 1.00 89.19 218 ASP A CA 1
ATOM 1665 C C . ASP A 1 218 ? -6.680 10.872 9.424 1.00 89.19 218 ASP A C 1
ATOM 1667 O O . ASP A 1 218 ? -7.137 12.010 9.474 1.00 89.19 218 ASP A O 1
ATOM 1671 N N . ARG A 1 219 ? -5.426 10.619 9.828 1.00 88.44 219 ARG A N 1
ATOM 1672 C CA . ARG A 1 219 ? -4.522 11.671 10.328 1.00 88.44 219 ARG A CA 1
ATOM 1673 C C . ARG A 1 219 ? -4.075 12.596 9.205 1.00 88.44 219 ARG A C 1
ATOM 1675 O O . ARG A 1 219 ? -3.958 13.802 9.384 1.00 88.44 219 ARG A O 1
ATOM 1682 N N . SER A 1 220 ? -3.785 12.013 8.046 1.00 89.81 220 SER A N 1
ATOM 1683 C CA . SER A 1 220 ? -3.506 12.749 6.816 1.00 89.81 220 SER A CA 1
ATOM 1684 C C . SER A 1 220 ? -3.666 11.819 5.623 1.00 89.81 220 SER A C 1
ATOM 1686 O O . SER A 1 220 ? -3.158 10.696 5.661 1.00 89.81 220 SER A O 1
ATOM 1688 N N . GLY A 1 221 ? -4.270 12.302 4.538 1.00 88.81 221 GLY A N 1
ATOM 1689 C CA . GLY A 1 221 ? -4.193 11.610 3.254 1.00 88.81 221 GLY A CA 1
ATOM 1690 C C . GLY A 1 221 ? -2.743 11.477 2.776 1.00 88.81 221 GLY A C 1
ATOM 1691 O O . GLY A 1 221 ? -1.859 12.241 3.173 1.00 88.81 221 GLY A O 1
ATOM 1692 N N . PHE A 1 222 ? -2.490 10.509 1.900 1.00 91.50 222 PHE A N 1
ATOM 1693 C CA . PHE A 1 222 ? -1.199 10.376 1.239 1.00 91.50 222 PHE A CA 1
ATOM 1694 C C . PHE A 1 222 ? -1.412 9.983 -0.212 1.00 91.50 222 PHE A C 1
ATOM 1696 O O . PHE A 1 222 ? -1.943 8.913 -0.487 1.00 91.50 222 PHE A O 1
ATOM 1703 N N . ARG A 1 223 ? -1.037 10.861 -1.141 1.00 91.56 223 ARG A N 1
ATOM 1704 C CA . ARG A 1 223 ? -1.201 10.629 -2.574 1.00 91.56 223 ARG A CA 1
ATOM 1705 C C . ARG A 1 223 ? 0.016 11.163 -3.307 1.00 91.56 223 ARG A C 1
ATOM 1707 O O . ARG A 1 223 ? 0.035 12.319 -3.718 1.00 91.56 223 ARG A O 1
ATOM 1714 N N . GLN A 1 224 ? 1.045 10.333 -3.409 1.00 93.44 224 GLN A N 1
ATOM 1715 C CA . GLN A 1 224 ? 2.297 10.699 -4.056 1.00 93.44 224 GLN A CA 1
ATOM 1716 C C . GLN A 1 224 ? 2.741 9.627 -5.044 1.00 93.44 224 GLN A C 1
ATOM 1718 O O . GLN A 1 224 ? 2.567 8.426 -4.824 1.00 93.44 224 GLN A O 1
ATOM 1723 N N . ILE A 1 225 ? 3.318 10.112 -6.137 1.00 93.88 225 ILE A N 1
ATOM 1724 C CA . ILE A 1 225 ? 3.965 9.327 -7.178 1.00 93.88 225 ILE A CA 1
ATOM 1725 C C . ILE A 1 225 ? 5.363 9.925 -7.332 1.00 93.88 225 ILE A C 1
ATOM 1727 O O . ILE A 1 225 ? 5.503 11.146 -7.410 1.00 93.88 225 ILE A O 1
ATOM 1731 N N . ASP A 1 226 ? 6.393 9.090 -7.343 1.00 94.44 226 ASP A N 1
ATOM 1732 C CA . ASP A 1 226 ? 7.749 9.529 -7.650 1.00 94.44 226 ASP A CA 1
ATOM 1733 C C . ASP A 1 226 ? 7.813 9.961 -9.111 1.00 94.44 226 ASP A C 1
ATOM 1735 O O . ASP A 1 226 ? 7.737 9.102 -9.975 1.00 94.44 226 ASP A O 1
ATOM 1739 N N . PHE A 1 227 ? 7.957 11.257 -9.387 1.00 91.75 227 PHE A N 1
ATOM 1740 C CA . PHE A 1 227 ? 8.188 11.799 -10.732 1.00 91.75 227 PHE A CA 1
ATOM 1741 C C . PHE A 1 227 ? 9.658 12.142 -11.006 1.00 91.75 227 PHE A C 1
ATOM 1743 O O . PHE A 1 227 ? 9.965 12.640 -12.085 1.00 91.75 227 PHE A O 1
ATOM 1750 N N . LYS A 1 228 ? 10.562 11.903 -10.047 1.00 91.00 228 LYS A N 1
ATOM 1751 C CA . LYS A 1 228 ? 11.992 12.199 -10.206 1.00 91.00 228 LYS A CA 1
ATOM 1752 C C . LYS A 1 228 ? 12.680 11.171 -11.095 1.00 91.00 228 LYS A C 1
ATOM 1754 O O . LYS A 1 228 ? 13.588 11.532 -11.835 1.00 91.00 228 LYS A O 1
ATOM 1759 N N . HIS A 1 229 ? 12.228 9.920 -11.037 1.00 89.44 229 HIS A N 1
ATOM 1760 C CA . HIS A 1 229 ? 12.772 8.833 -11.840 1.00 89.44 229 HIS A CA 1
ATOM 1761 C C . HIS A 1 229 ? 11.755 8.388 -12.893 1.00 89.44 229 HIS A C 1
ATOM 1763 O O . HIS A 1 229 ? 10.598 8.090 -12.593 1.00 89.44 229 HIS A O 1
ATOM 1769 N N . ASP A 1 230 ? 12.192 8.340 -14.148 1.00 88.00 230 ASP A N 1
ATOM 1770 C CA . ASP A 1 230 ? 11.411 7.845 -15.284 1.00 88.00 230 ASP A CA 1
ATOM 1771 C C . ASP A 1 230 ? 11.694 6.365 -15.599 1.00 88.00 230 ASP A C 1
ATOM 1773 O O . ASP A 1 230 ? 10.989 5.758 -16.407 1.00 88.00 230 ASP A O 1
ATOM 1777 N N . LEU A 1 231 ? 12.684 5.774 -14.924 1.00 85.31 231 LEU A N 1
ATOM 1778 C CA . LEU A 1 231 ? 13.070 4.371 -15.020 1.00 85.31 231 LEU A CA 1
ATOM 1779 C C . LEU A 1 231 ? 13.049 3.681 -13.649 1.00 85.31 231 LEU A C 1
ATOM 1781 O O . LEU A 1 231 ? 13.270 4.347 -12.632 1.00 85.31 231 LEU A O 1
ATOM 1785 N N . PRO A 1 232 ? 12.828 2.351 -13.615 1.00 85.44 232 PRO A N 1
ATOM 1786 C CA . PRO A 1 232 ? 12.906 1.581 -12.382 1.00 85.44 232 PRO A CA 1
ATOM 1787 C C . PRO A 1 232 ? 14.271 1.714 -11.699 1.00 85.44 232 PRO A C 1
ATOM 1789 O O . PRO A 1 232 ? 15.305 1.696 -12.366 1.00 85.44 232 PRO A O 1
ATOM 1792 N N . GLN A 1 233 ? 14.255 1.813 -10.374 1.00 85.06 233 GLN A N 1
ATOM 1793 C CA . GLN A 1 233 ? 15.427 1.964 -9.515 1.00 85.06 233 GLN A CA 1
ATOM 1794 C C . GLN A 1 233 ? 15.660 0.700 -8.689 1.00 85.06 233 GLN A C 1
ATOM 1796 O O . GLN A 1 233 ? 14.709 0.030 -8.273 1.00 85.06 233 GLN A O 1
ATOM 1801 N N . SER A 1 234 ? 16.927 0.405 -8.406 1.00 82.44 234 SER A N 1
ATOM 1802 C CA . SER A 1 234 ? 17.281 -0.565 -7.371 1.00 82.44 234 SER A CA 1
ATOM 1803 C C . SER A 1 234 ? 17.069 0.091 -6.009 1.00 82.44 234 SER A C 1
ATOM 1805 O O . SER A 1 234 ? 17.718 1.086 -5.701 1.00 82.44 234 SER A O 1
ATOM 1807 N N . CYS A 1 235 ? 16.159 -0.452 -5.207 1.00 82.19 235 CYS A N 1
ATOM 1808 C CA . CYS A 1 235 ? 15.856 0.062 -3.873 1.00 82.19 235 CYS A CA 1
ATOM 1809 C C . CYS A 1 235 ? 16.321 -0.918 -2.795 1.00 82.19 235 CYS A C 1
ATOM 1811 O O . CYS A 1 235 ? 16.343 -2.130 -3.028 1.00 82.19 235 CYS A O 1
ATOM 1813 N N . ASN A 1 236 ? 16.689 -0.374 -1.633 1.00 68.94 236 ASN A N 1
ATOM 1814 C CA . ASN A 1 236 ? 17.178 -1.124 -0.469 1.00 68.94 236 ASN A CA 1
ATOM 1815 C C . ASN A 1 236 ? 16.133 -2.108 0.073 1.00 68.94 236 ASN A C 1
ATOM 1817 O O . ASN A 1 236 ? 14.937 -1.761 0.083 1.00 68.94 236 ASN A O 1
#

Sequence (236 aa):
MIRMSRMISPTLGQCLCKLFCLVLLVKAEDSSVNITIVENAVATGAVCLDGTPPAYHFDKGAGDGANSWLVHLEALLTGCSAGGLASILHCDNFRDLMPATARVKCASDAGFIHAYSIFLLIQHILTPRPADDPGLSFQTCSFNYEKRSPRQAIPWKDFRLEFIITLARLGTCSSRGLFINSCFAHCQSTDGKKWFGDFAEKLGNKAMAKALGDWYHDRSGFRQIDFKHDLPQSCN

Mean predicted aligned error: 12.33 Å

Nearest PDB structures (foldseek):
  3rof-assembly1_A  TM=2.835E-01  e=4.231E-01  Staphylococcus aureus
  6jid-assembly1_B  TM=1.928E-01  e=2.619E+00  Homo sapiens
  6dsp-assembly2_B  TM=1.894E-01  e=5.022E+00  Clostridium saccharobutylicum DSM 13864
  8gh9-assembly1_C  TM=2.223E-01  e=7.921E+00  Homo sapiens